Protein 1VJE (pdb70)

Solvent-accessible surface area: 11966 Å² total

Radius of gyration: 17.72 Å; Cα contacts (8 Å, |Δi|>4): 657; chains: 2; bounding box: 42×40×47 Å

Organism: Deinococcus radiodurans (strain ATCC 13939 / DSM 20539 / JCM 16871 / CCUG 27074 / LMG 4051 / NBRC 15346 / NCIMB 9279 / VKM B-1422 / R1) (NCBI:txid243230)

Foldseek 3Di:
DVVFFPLVPWDPQEKEFPDWDADPVGWIKTKIWRFLDRPPPDFQDPQLVVLLQLQCQVQLVVQDPAWDGWAADVTGTIMTIGTHDDDRVSSLVSLLRSLVCLLPDPDDRPQQDVVRDPCNVRHDSVSNNVSSVSRVVVDYYYIYGDTD/DQVVFFPLVPWDDDEKEFSDWDADPVGWIKTKIWRFLARPPPDWQDQQLVVLLQLQCQPQLVVQDPAWDGWAADVTGTIMTIGGHDDDRPSSLVSLLRSLVCLLPDPDDRPQQDVVRDVCNVRHDSVSNSVSSVVRVVVDYDYIDGDTD

InterPro domains:
  IPR003815 S-ribosylhomocysteinase (LuxS) [MF_00091] (4-156)
  IPR003815 S-ribosylhomocysteinase (LuxS) [PF02664] (6-151)
  IPR003815 S-ribosylhomocysteinase (LuxS) [PIRSF006160] (4-153)
  IPR003815 S-ribosylhomocysteinase (LuxS) [PR01487] (8-26)
  IPR003815 S-ribosylhomocysteinase (LuxS) [PR01487] (31-49)
  IPR003815 S-ribosylhomocysteinase (LuxS) [PR01487] (52-70)
  IPR003815 S-ribosylhomocysteinase (LuxS) [PR01487] (76-94)
  IPR003815 S-ribosylhomocysteinase (LuxS) [PR01487] (118-137)
  IPR003815 S-ribosylhomocysteinase (LuxS) [PTHR35799] (4-153)
  IPR011249 Metalloenzyme, LuxS/M16 peptidase-like [SSF63411] (6-153)
  IPR037005 S-ribosylhomocysteinase (LuxS) superfamily [G3DSA:3.30.1360.80] (1-158)

Nearest PDB structures (foldseek):
  1vh2-assembly1_A  TM=1.002E+00  e=4.686E-29  Deinococcus radiodurans
  1j6w-assembly1_B  TM=9.683E-01  e=9.285E-19  Haemophilus influenzae
  5v2w-assembly1_A  TM=9.707E-01  e=2.194E-18  Salmonella enterica subsp. enterica serovar Typhi
  4xch-assembly1_D  TM=9.723E-01  e=2.988E-16  Streptococcus suis
  1j6x-assembly1_A  TM=9.584E-01  e=3.378E-16  Helicobacter pylori

CATH classification: 3.30.1360.80

B-factor: mean 15.86, std 6.91, range [6.85, 51.29]

Secondary structure (DSSP, 8-state):
-GGGB-TTT--SSEEEEEEEEE-TTS-EEEEEEEE-S-TTS----HHHHHHHHHHHHHHHHHH-TTEEEEEE----EEEEEEESS--HHHHHHHHHHHHHHHHT--SPPTT-STTT-TTTT---HHHHHHHHHHHHHH---BPPPPB-/-GGGGB-TTT--SSEEEEEEEEE-TT--EEEEEEEE-S-TTS----HHHHHHHHHHHHHHHHHHSTTEEEEEE----EEEEEEESS--HHHHHHHHHHHHHHHHT--SPPTT-STTT-TTTT---HHHHHHHHHHHHHH---BPPP-B-

Sequence (297 aa):
ESFDLDHTKVKAPYVRLAGVKTTPKGDQISKYDLRFLQPNQGAIDPAAIHTLEHLLAGYMRDHLEGVVDVSPMGRTGMYMAVIGEPDEQGVMKAFEAALKDTAGHDQPIPGVSELECGNYRDHDLAAARQHARDVLDQGLKVQETILLVESFDLDHTKVKAPYVRLAGVKTTPKGDQISKYDLRFLQPNQGAIDPAAIHTLEHLLAGYMRDHLEGVVDVSPMGRTGMYMAVIGEPDEQGVMKAFEAALKDTAGHDQPIPGVSELECGNYRDHDLAAARQHARDVLDQGLKVQETILL

Structure (mmCIF, N/CA/C/O backbone):
data_1VJE
#
_entry.id   1VJE
#
_cell.length_a   43.548
_cell.length_b   81.917
_cell.length_c   49.327
_cell.angle_alpha   90.00
_cell.angle_beta   102.81
_cell.angle_gamma   90.00
#
_symmetry.space_group_name_H-M   'P 1 21 1'
#
loop_
_entity.id
_entity.type
_entity.pdbx_description
1 polymer 'Autoinducer-2 production protein LuxS'
2 non-polymer 'ZINC ION'
3 non-polymer SELENOMETHIONINE
4 water water
#
loop_
_atom_site.group_PDB
_atom_site.id
_atom_site.type_symbol
_atom_site.label_atom_id
_atom_site.label_alt_id
_atom_site.label_comp_id
_atom_site.label_asym_id
_atom_site.label_entity_id
_atom_site.label_seq_id
_atom_site.pdbx_PDB_ins_code
_atom_site.Cartn_x
_atom_site.Cartn_y
_atom_site.Cartn_z
_atom_site.occupancy
_atom_site.B_iso_or_equiv
_atom_site.auth_seq_id
_atom_site.auth_comp_id
_atom_site.auth_asym_id
_atom_site.auth_atom_id
_atom_site.pdbx_PDB_model_num
ATOM 1 N N . GLU A 1 8 ? 40.820 -9.709 37.423 1.00 37.03 8 GLU A N 1
ATOM 2 C CA . GLU A 1 8 ? 39.540 -9.533 38.098 1.00 36.39 8 GLU A CA 1
ATOM 3 C C . GLU A 1 8 ? 38.466 -9.064 37.123 1.00 33.70 8 GLU A C 1
ATOM 4 O O . GLU A 1 8 ? 38.643 -8.435 36.107 1.00 32.04 8 GLU A O 1
ATOM 10 N N . SER A 1 9 ? 37.211 -9.363 37.580 1.00 30.82 9 SER A N 1
ATOM 11 C CA . SER A 1 9 ? 36.015 -9.037 36.856 1.00 28.01 9 SER A CA 1
ATOM 12 C C . SER A 1 9 ? 35.969 -7.608 36.357 1.00 26.60 9 SER A C 1
ATOM 13 O O . SER A 1 9 ? 35.647 -7.373 35.179 1.00 27.11 9 SER A O 1
ATOM 16 N N . PHE A 1 10 ? 36.351 -6.623 37.174 1.00 25.01 10 PHE A N 1
ATOM 17 C CA . PHE A 1 10 ? 36.322 -5.233 36.720 1.00 23.44 10 PHE A CA 1
ATOM 18 C C . PHE A 1 10 ? 37.424 -4.871 35.729 1.00 23.09 10 PHE A C 1
ATOM 19 O O . PHE A 1 10 ? 37.387 -3.726 35.245 1.00 23.44 10 PHE A O 1
ATOM 27 N N . ASP A 1 11 ? 38.374 -5.738 35.438 1.00 22.17 11 ASP A N 1
ATOM 28 C CA . ASP A 1 11 ? 39.430 -5.439 34.482 1.00 21.96 11 ASP A CA 1
ATOM 29 C C . ASP A 1 11 ? 39.076 -5.922 33.076 1.00 21.00 11 ASP A C 1
ATOM 30 O O . ASP A 1 11 ? 39.838 -5.608 32.145 1.00 20.20 11 ASP A O 1
ATOM 35 N N . LEU A 1 12 ? 38.010 -6.704 32.919 1.00 19.11 12 LEU A N 1
ATOM 36 C CA . LEU A 1 12 ? 37.652 -7.135 31.543 1.00 18.76 12 LEU A CA 1
ATOM 37 C C . LEU A 1 12 ? 37.030 -5.944 30.817 1.00 17.52 12 LEU A C 1
ATOM 38 O O . LEU A 1 12 ? 36.155 -5.284 31.391 1.00 18.31 12 LEU A O 1
ATOM 43 N N . ASP A 1 13 ? 37.444 -5.677 29.570 1.00 16.90 13 ASP A N 1
ATOM 44 C CA . ASP A 1 13 ? 36.760 -4.554 28.884 1.00 15.61 13 ASP A CA 1
ATOM 45 C C . ASP A 1 13 ? 35.452 -5.104 28.317 1.00 15.56 13 ASP A C 1
ATOM 46 O O . ASP A 1 13 ? 35.484 -5.814 27.295 1.00 15.72 13 ASP A O 1
ATOM 51 N N . HIS A 1 14 ? 34.332 -4.817 28.979 1.00 14.95 14 HIS A N 1
ATOM 52 C CA . HIS A 1 14 ? 33.035 -5.307 28.578 1.00 15.57 14 HIS A CA 1
ATOM 53 C C . 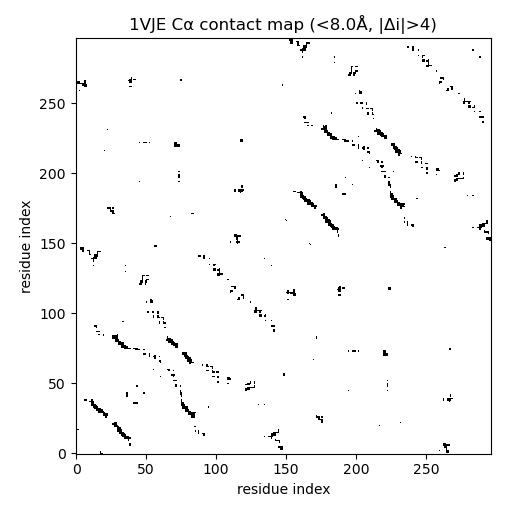HIS A 1 14 ? 32.532 -4.798 27.237 1.00 15.88 14 HIS A C 1
ATOM 54 O O . HIS A 1 14 ? 31.587 -5.382 26.707 1.00 17.68 14 HIS A O 1
ATOM 61 N N . THR A 1 15 ? 33.083 -3.718 26.693 1.00 16.96 15 THR A N 1
ATOM 62 C CA . THR A 1 15 ? 32.619 -3.203 25.412 1.00 15.02 15 THR A CA 1
ATOM 63 C C . THR A 1 15 ? 33.276 -3.924 24.237 1.00 17.47 15 THR A C 1
ATOM 64 O O . THR A 1 15 ? 32.739 -3.731 23.130 1.00 17.61 15 THR A O 1
ATOM 68 N N . LYS A 1 16 ? 34.305 -4.712 24.480 1.00 16.71 16 LYS A N 1
ATOM 69 C CA . LYS A 1 16 ? 35.048 -5.380 23.426 1.00 17.87 16 LYS A CA 1
ATOM 70 C C . LYS A 1 16 ? 34.777 -6.857 23.258 1.00 18.16 16 LYS A C 1
ATOM 71 O O . LYS A 1 16 ? 35.150 -7.436 22.224 1.00 18.94 16 LYS A O 1
ATOM 77 N N . VAL A 1 17 ? 34.161 -7.489 24.253 1.00 14.89 17 VAL A N 1
ATOM 78 C CA . VAL A 1 17 ? 33.881 -8.936 24.060 1.00 12.65 17 VAL A CA 1
ATOM 79 C C . VAL A 1 17 ? 32.718 -9.098 23.105 1.00 13.08 17 VAL A C 1
ATOM 80 O O . VAL A 1 17 ? 32.019 -8.145 22.748 1.00 13.08 17 VAL A O 1
ATOM 84 N N . LYS A 1 18 ? 32.510 -10.329 22.616 1.00 12.77 18 LYS A N 1
ATOM 85 C CA . LYS A 1 18 ? 31.492 -10.670 21.643 1.00 13.20 18 LYS A CA 1
ATOM 86 C C . LYS A 1 18 ? 30.620 -11.838 22.099 1.00 12.19 18 LYS A C 1
ATOM 87 O O . LYS A 1 18 ? 30.992 -12.999 21.924 1.00 12.57 18 LYS A O 1
ATOM 93 N N . ALA A 1 19 ? 29.463 -11.532 22.680 1.00 10.72 19 ALA A N 1
ATOM 94 C CA . ALA A 1 19 ? 28.584 -12.611 23.169 1.00 12.28 19 ALA A CA 1
ATOM 95 C C . ALA A 1 19 ? 27.852 -13.288 22.033 1.00 12.47 19 ALA A C 1
ATOM 96 O O . ALA A 1 19 ? 27.650 -12.657 20.972 1.00 13.34 19 ALA A O 1
ATOM 98 N N . PRO A 1 20 ? 27.459 -14.531 22.178 1.00 13.01 20 PRO A N 1
ATOM 99 C CA . PRO A 1 20 ? 27.721 -15.320 23.368 1.00 10.90 20 PRO A CA 1
ATOM 100 C C . PRO A 1 20 ? 29.094 -15.963 23.291 1.00 12.37 20 PRO A C 1
ATOM 101 O O . PRO A 1 20 ? 29.641 -16.202 22.232 1.00 13.42 20 PRO A O 1
ATOM 105 N N . TYR A 1 21 ? 29.651 -16.344 24.459 1.00 10.52 21 TYR A N 1
ATOM 106 C CA . TYR A 1 21 ? 30.975 -16.974 24.396 1.00 9.09 21 TYR A CA 1
ATOM 107 C C . TYR A 1 21 ? 31.272 -17.686 25.718 1.00 10.93 21 TYR A C 1
ATOM 108 O O . TYR A 1 21 ? 30.527 -17.593 26.684 1.00 10.46 21 TYR A O 1
ATOM 117 N N . VAL A 1 22 ? 32.437 -18.341 25.658 1.00 10.53 22 VAL A N 1
ATOM 118 C CA . VAL A 1 22 ? 33.001 -18.964 26.859 1.00 9.94 22 VAL A CA 1
ATOM 119 C C . VAL A 1 22 ? 34.380 -18.329 27.058 1.00 10.98 22 VAL A C 1
ATOM 120 O O . VAL A 1 22 ? 35.096 -18.171 26.079 1.00 11.01 22 VAL A O 1
ATOM 124 N N . ARG A 1 23 ? 34.712 -17.930 28.277 1.00 9.74 23 ARG A N 1
ATOM 125 C CA . ARG A 1 23 ? 36.013 -17.321 28.532 1.00 9.78 23 ARG A CA 1
ATOM 126 C C . ARG A 1 23 ? 36.594 -17.744 29.881 1.00 11.71 23 ARG A C 1
ATOM 127 O O . ARG A 1 23 ? 35.901 -17.631 30.893 1.00 12.92 23 ARG A O 1
ATOM 135 N N . LEU A 1 24 ? 37.881 -18.084 29.870 1.00 10.51 24 LEU A N 1
ATOM 136 C CA . LEU A 1 24 ? 38.535 -18.352 31.185 1.00 10.03 24 LEU A CA 1
ATOM 137 C C . LEU A 1 24 ? 38.601 -16.984 31.878 1.00 12.60 24 LEU A C 1
ATOM 138 O O . LEU A 1 24 ? 39.245 -16.061 31.371 1.00 12.84 24 LEU A O 1
ATOM 143 N N . ALA A 1 25 ? 37.980 -16.872 33.058 1.00 11.90 25 ALA A N 1
ATOM 144 C CA . ALA A 1 25 ? 37.973 -15.591 33.768 1.00 11.78 25 ALA A CA 1
ATOM 145 C C . ALA A 1 25 ? 39.052 -15.503 34.832 1.00 14.66 25 ALA A C 1
ATOM 146 O O . ALA A 1 25 ? 39.406 -14.372 35.231 1.00 16.60 25 ALA A O 1
ATOM 148 N N . GLY A 1 26 ? 39.597 -16.670 35.139 1.00 13.90 26 GLY A N 1
ATOM 149 C CA . GLY A 1 26 ? 40.725 -16.638 36.117 1.00 16.33 26 GLY A CA 1
ATOM 150 C C . GLY A 1 26 ? 41.064 -18.080 36.451 1.00 15.66 26 GLY A C 1
ATOM 151 O O . GLY A 1 26 ? 40.337 -19.034 36.175 1.00 15.62 26 GLY A O 1
ATOM 152 N N . VAL A 1 27 ? 42.245 -18.231 37.035 1.00 15.69 27 VAL A N 1
ATOM 153 C CA . VAL A 1 27 ? 42.693 -19.590 37.444 1.00 16.03 27 VAL A CA 1
ATOM 154 C C . VAL A 1 27 ? 43.549 -19.394 38.682 1.00 18.23 27 VAL A C 1
ATOM 155 O O . VAL A 1 27 ? 44.334 -18.438 38.724 1.00 17.79 27 VAL A O 1
ATOM 159 N N . LYS A 1 28 ? 43.257 -20.144 39.739 1.00 15.84 28 LYS A N 1
ATOM 160 C CA . LYS A 1 28 ? 43.983 -20.026 41.001 1.00 16.42 28 LYS A CA 1
ATOM 161 C C . LYS A 1 28 ? 44.713 -21.341 41.277 1.00 17.34 28 LYS A C 1
ATOM 162 O O . LYS A 1 28 ? 44.178 -22.423 41.097 1.00 17.01 28 LYS A O 1
ATOM 168 N N . THR A 1 29 ? 45.911 -21.196 41.847 1.00 16.74 29 THR A N 1
ATOM 169 C CA . THR A 1 29 ? 46.702 -22.395 42.170 1.00 15.48 29 THR A CA 1
ATOM 170 C C . THR A 1 29 ? 46.405 -22.745 43.625 1.00 14.66 29 THR A C 1
ATOM 171 O O . THR A 1 29 ? 46.360 -21.840 44.442 1.00 14.25 29 THR A O 1
ATOM 175 N N . THR A 1 30 ? 46.121 -24.043 43.852 1.00 12.84 30 THR A N 1
ATOM 176 C CA . THR A 1 30 ? 45.801 -24.397 45.260 1.00 12.66 30 THR A CA 1
ATOM 177 C C . THR A 1 30 ? 47.093 -24.748 45.971 1.00 13.26 30 THR A C 1
ATOM 178 O O . THR A 1 30 ? 48.092 -25.003 45.292 1.00 11.78 30 THR A O 1
ATOM 182 N N . PRO A 1 31 ? 47.116 -24.831 47.288 1.00 13.20 31 PRO A N 1
ATOM 183 C CA . PRO A 1 31 ? 48.330 -25.114 48.048 1.00 13.25 31 PRO A CA 1
ATOM 184 C C . PRO A 1 31 ? 49.134 -26.304 47.620 1.00 11.80 31 PRO A C 1
ATOM 185 O O . PRO A 1 31 ? 50.380 -26.307 47.733 1.00 13.48 31 PRO A O 1
ATOM 189 N N . LYS A 1 32 ? 48.513 -27.402 47.173 1.00 12.59 32 LYS A N 1
ATOM 190 C CA . LYS A 1 32 ? 49.292 -28.565 46.741 1.00 13.34 32 LYS A CA 1
ATOM 191 C C . LYS A 1 32 ? 49.652 -28.560 45.274 1.00 14.69 32 LYS A C 1
ATOM 192 O O . LYS A 1 32 ? 50.254 -29.532 44.814 1.00 17.54 32 LYS A O 1
ATOM 198 N N . GLY A 1 33 ? 49.332 -27.484 44.555 1.00 14.88 33 GLY A N 1
ATOM 199 C CA . GLY A 1 33 ? 49.693 -27.391 43.147 1.00 14.69 33 GLY A CA 1
ATOM 200 C C . GLY A 1 33 ? 48.568 -27.680 42.175 1.00 15.22 33 GLY A C 1
ATOM 201 O O . GLY A 1 33 ? 48.821 -27.741 40.959 1.00 16.10 33 GLY A O 1
ATOM 202 N N . ASP A 1 34 ? 47.366 -27.896 42.679 1.00 14.31 34 ASP A N 1
ATOM 203 C CA . ASP A 1 34 ? 46.219 -28.112 41.769 1.00 13.74 34 ASP A CA 1
ATOM 204 C C . ASP A 1 34 ? 45.682 -26.760 41.314 1.00 12.93 34 ASP A C 1
ATOM 205 O O . ASP A 1 34 ? 46.198 -25.711 41.695 1.00 13.30 34 ASP A O 1
ATOM 210 N N . GLN A 1 35 ? 44.670 -26.742 40.440 1.00 12.64 35 GLN A N 1
ATOM 211 C CA . GLN A 1 35 ? 44.141 -25.491 39.914 1.00 11.89 35 GLN A CA 1
ATOM 212 C C . GLN A 1 35 ? 42.603 -25.447 39.945 1.00 11.49 35 GLN A C 1
ATOM 213 O O . GLN A 1 35 ? 41.989 -26.514 39.804 1.00 14.80 35 GLN A O 1
ATOM 219 N N . ILE A 1 36 ? 42.083 -24.289 40.232 1.00 12.37 36 ILE A N 1
ATOM 220 C CA . ILE A 1 36 ? 40.649 -24.009 40.195 1.00 13.64 36 ILE A CA 1
ATOM 221 C C . ILE A 1 36 ? 40.460 -23.000 39.051 1.00 12.92 36 ILE A C 1
ATOM 222 O O . ILE A 1 36 ? 41.042 -21.894 39.127 1.00 13.11 36 ILE A O 1
ATOM 227 N N . SER A 1 37 ? 39.697 -23.336 38.029 1.00 13.34 37 SER A N 1
ATOM 228 C CA . SER A 1 37 ? 39.498 -22.438 36.897 1.00 12.05 37 SER A CA 1
ATOM 229 C C . SER A 1 37 ? 38.117 -21.772 36.973 1.00 13.11 37 SER A C 1
ATOM 230 O O . SER A 1 37 ? 37.201 -22.420 37.451 1.00 13.15 37 SER A O 1
ATOM 233 N N . LYS A 1 38 ? 38.056 -20.504 36.593 1.00 9.81 38 LYS A N 1
ATOM 234 C CA . LYS A 1 38 ? 36.748 -19.825 36.627 1.00 10.41 38 LYS A CA 1
ATOM 235 C C . LYS A 1 38 ? 36.354 -19.502 35.193 1.00 10.74 38 LYS A C 1
ATOM 236 O O . LYS A 1 38 ? 37.210 -18.994 34.467 1.00 10.67 38 LYS A O 1
ATOM 242 N N . TYR A 1 39 ? 35.100 -19.722 34.806 1.00 9.84 39 TYR A N 1
ATOM 243 C CA . TYR A 1 39 ? 34.670 -19.427 33.438 1.00 9.96 39 TYR A CA 1
ATOM 244 C C . TYR A 1 39 ? 33.474 -18.490 33.393 1.00 10.84 39 TYR A C 1
ATOM 245 O O . TYR A 1 39 ? 32.565 -18.619 34.180 1.00 12.80 39 TYR A O 1
ATOM 254 N N . ASP A 1 40 ? 33.529 -17.561 32.464 1.00 9.79 40 ASP A N 1
ATOM 255 C CA . ASP A 1 40 ? 32.491 -16.574 32.163 1.00 9.01 40 ASP A CA 1
ATOM 256 C C . ASP A 1 40 ? 31.689 -17.190 31.012 1.00 10.18 40 ASP A C 1
ATOM 257 O O . ASP A 1 40 ? 32.249 -17.372 29.907 1.00 10.64 40 ASP A O 1
ATOM 262 N N . LEU A 1 41 ? 30.486 -17.653 31.332 1.00 8.61 41 LEU A N 1
ATOM 263 C CA . LEU A 1 41 ? 29.590 -18.265 30.323 1.00 10.42 41 LEU A CA 1
ATOM 264 C C . LEU A 1 41 ? 28.618 -17.141 29.978 1.00 10.20 41 LEU A C 1
ATOM 265 O O . LEU A 1 41 ? 27.650 -16.893 30.682 1.00 10.60 41 LEU A O 1
ATOM 270 N N . ARG A 1 42 ? 28.973 -16.434 28.877 1.00 9.43 42 ARG A N 1
ATOM 271 C CA . ARG A 1 42 ? 28.211 -15.228 28.554 1.00 10.93 42 ARG A CA 1
ATOM 272 C C . ARG A 1 42 ? 27.115 -15.480 27.558 1.00 10.08 42 ARG A C 1
ATOM 273 O O . ARG A 1 42 ? 27.380 -15.906 26.438 1.00 11.76 42 ARG A O 1
ATOM 281 N N . PHE A 1 43 ? 25.885 -15.192 27.970 1.00 8.94 43 PHE A N 1
ATOM 282 C CA . PHE A 1 43 ? 24.741 -15.355 27.079 1.00 10.04 43 PHE A CA 1
ATOM 283 C C . PHE A 1 43 ? 24.488 -14.104 26.252 1.00 11.14 43 PHE A C 1
ATOM 284 O O . PHE A 1 43 ? 24.316 -14.187 25.012 1.00 13.12 43 PHE A O 1
ATOM 292 N N . LEU A 1 44 ? 24.427 -12.937 26.899 1.00 10.54 44 LEU A N 1
ATOM 293 C CA . LEU A 1 44 ? 24.103 -11.697 26.248 1.00 11.77 44 LEU A CA 1
ATOM 294 C C . LEU A 1 44 ? 25.239 -10.688 26.253 1.00 11.91 44 LEU A C 1
ATOM 295 O O . LEU A 1 44 ? 26.140 -10.670 27.086 1.00 10.73 44 LEU A O 1
ATOM 300 N N . GLN A 1 45 ? 25.176 -9.818 25.237 1.00 12.62 45 GLN A N 1
ATOM 301 C CA . GLN A 1 45 ? 26.186 -8.781 25.123 1.00 13.24 45 GLN A CA 1
ATOM 302 C C . GLN A 1 45 ? 26.101 -7.788 26.279 1.00 12.99 45 GLN A C 1
ATOM 303 O O . GLN A 1 45 ? 24.999 -7.241 26.508 1.00 13.57 45 GLN A O 1
ATOM 309 N N . PRO A 1 46 ? 27.173 -7.571 26.984 1.00 12.94 46 PRO A N 1
ATOM 310 C CA . PRO A 1 46 ? 27.164 -6.625 28.109 1.00 12.72 46 PRO A CA 1
ATOM 311 C C . PRO A 1 46 ? 26.516 -5.309 27.725 1.00 15.79 46 PRO A C 1
ATOM 312 O O . PRO A 1 46 ? 26.773 -4.704 26.688 1.00 16.28 46 PRO A O 1
ATOM 316 N N . ASN A 1 47 ? 25.615 -4.887 28.601 1.00 15.01 47 ASN A N 1
ATOM 317 C CA . ASN A 1 47 ? 24.884 -3.642 28.516 1.00 14.71 47 ASN A CA 1
ATOM 318 C C . ASN A 1 47 ? 23.911 -3.480 27.398 1.00 16.25 47 ASN A C 1
ATOM 319 O O . ASN A 1 47 ? 23.584 -2.320 27.042 1.00 18.05 47 ASN A O 1
ATOM 324 N N . GLN A 1 48 ? 23.495 -4.539 26.716 1.00 15.44 48 GLN A N 1
ATOM 325 C CA . GLN A 1 48 ? 22.506 -4.421 25.647 1.00 16.73 48 GLN A CA 1
ATOM 326 C C . GLN A 1 48 ? 21.209 -5.109 26.037 1.00 18.15 48 GLN A C 1
ATOM 327 O O . GLN A 1 48 ? 20.354 -5.463 25.225 1.00 18.53 48 GLN A O 1
ATOM 333 N N . GLY A 1 49 ? 21.084 -5.393 27.349 1.00 17.32 49 GLY A N 1
ATOM 334 C CA . GLY A 1 49 ? 19.890 -6.048 27.860 1.00 17.80 49 GLY A CA 1
ATOM 335 C C . GLY A 1 49 ? 20.309 -7.142 28.854 1.00 16.01 49 GLY A C 1
ATOM 336 O O . GLY A 1 49 ? 21.488 -7.474 28.873 1.00 17.18 49 GLY A O 1
ATOM 337 N N . ALA A 1 50 ? 19.357 -7.555 29.676 1.00 16.68 50 ALA A N 1
ATOM 338 C CA . ALA A 1 50 ? 19.670 -8.579 30.675 1.00 14.36 50 ALA A CA 1
ATOM 339 C C . ALA A 1 50 ? 18.603 -9.659 30.681 1.00 13.99 50 ALA A C 1
ATOM 340 O O . ALA A 1 50 ? 17.515 -9.497 30.155 1.00 15.83 50 ALA A O 1
ATOM 342 N N . ILE A 1 51 ? 18.984 -10.803 31.227 1.00 11.20 51 ILE A N 1
ATOM 343 C CA . ILE A 1 51 ? 18.053 -11.926 31.350 1.00 10.73 51 ILE A CA 1
ATOM 344 C C . ILE A 1 51 ? 17.163 -11.591 32.563 1.00 11.40 51 ILE A C 1
ATOM 345 O O . ILE A 1 51 ? 17.674 -11.222 33.623 1.00 12.27 51 ILE A O 1
ATOM 350 N N . ASP A 1 52 ? 15.865 -11.808 32.407 1.00 11.98 52 ASP A N 1
ATOM 351 C CA . ASP A 1 52 ? 14.931 -11.550 33.527 1.00 12.07 52 ASP A CA 1
ATOM 352 C C . ASP A 1 52 ? 15.311 -12.387 34.729 1.00 11.40 52 ASP A C 1
ATOM 353 O O . ASP A 1 52 ? 15.683 -13.546 34.623 1.00 10.83 52 ASP A O 1
ATOM 358 N N . PRO A 1 53 ? 15.128 -11.899 35.967 1.00 12.47 53 PRO A N 1
ATOM 359 C CA . PRO A 1 53 ? 15.492 -12.632 37.145 1.00 12.14 53 PRO A CA 1
ATOM 360 C C . PRO A 1 53 ? 14.888 -14.011 37.223 1.00 11.39 53 PRO A C 1
ATOM 361 O O . PRO A 1 53 ? 15.499 -14.929 37.735 1.00 11.55 53 PRO A O 1
ATOM 365 N N . ALA A 1 54 ? 13.579 -14.167 36.885 1.00 11.83 54 ALA A N 1
ATOM 366 C CA . ALA A 1 54 ? 13.011 -15.516 36.976 1.00 10.96 54 ALA A CA 1
ATOM 367 C C . ALA A 1 54 ? 13.656 -16.490 36.014 1.00 11.42 54 ALA A C 1
ATOM 368 O O . ALA A 1 54 ? 13.969 -17.639 36.312 1.00 11.86 54 ALA A O 1
ATOM 370 N N . ALA A 1 55 ? 13.866 -16.004 34.793 1.00 10.54 55 ALA A N 1
ATOM 371 C CA . ALA A 1 55 ? 14.504 -16.787 33.748 1.00 10.02 55 ALA A CA 1
ATOM 372 C C . ALA A 1 55 ? 15.925 -17.195 34.151 1.00 10.66 55 ALA A C 1
ATOM 373 O O . ALA A 1 55 ? 16.279 -18.347 33.938 1.00 10.98 55 ALA A O 1
ATOM 375 N N . ILE A 1 56 ? 16.687 -16.255 34.759 1.00 10.23 56 ILE A N 1
ATOM 376 C CA . ILE A 1 56 ? 18.059 -16.667 35.115 1.00 11.10 56 ILE A CA 1
ATOM 377 C C . ILE A 1 56 ? 18.081 -17.589 36.307 1.00 10.56 56 ILE A C 1
ATOM 378 O O . ILE A 1 56 ? 18.975 -18.430 36.433 1.00 10.43 56 ILE A O 1
ATOM 383 N N . HIS A 1 57 ? 17.077 -17.524 37.161 1.00 10.67 57 HIS A N 1
ATOM 384 C CA . HIS A 1 57 ? 16.936 -18.438 38.298 1.00 8.54 57 HIS A CA 1
ATOM 385 C C . HIS A 1 57 ? 16.667 -19.831 37.753 1.00 9.37 57 HIS A C 1
ATOM 386 O O . HIS A 1 57 ? 17.288 -20.826 38.145 1.00 9.48 57 HIS A O 1
ATOM 393 N N . THR A 1 58 ? 15.805 -19.952 36.737 1.00 9.36 58 THR A N 1
ATOM 394 C CA . THR A 1 58 ? 15.566 -21.257 36.099 1.00 9.52 58 THR A CA 1
ATOM 395 C C . THR A 1 58 ? 16.807 -21.747 35.369 1.00 9.87 58 THR A C 1
ATOM 396 O O . THR A 1 58 ? 17.180 -22.928 35.491 1.00 9.71 58 THR A O 1
ATOM 400 N N . LEU A 1 59 ? 17.522 -20.878 34.641 1.00 9.86 59 LEU A N 1
ATOM 401 C CA . LEU A 1 59 ? 18.764 -21.284 33.978 1.00 9.48 59 LEU A CA 1
ATOM 402 C C . LEU A 1 59 ? 19.767 -21.802 35.002 1.00 9.78 59 LEU A C 1
ATOM 403 O O . LEU A 1 59 ? 20.474 -22.737 34.734 1.00 10.09 59 LEU A O 1
ATOM 408 N N . GLU A 1 60 ? 19.802 -21.156 36.181 1.00 9.84 60 GLU A N 1
ATOM 409 C CA . GLU A 1 60 ? 20.691 -21.641 37.254 1.00 8.49 60 GLU A CA 1
ATOM 410 C C . GLU A 1 60 ? 20.299 -23.055 37.677 1.00 7.76 60 GLU A C 1
ATOM 411 O O . GLU A 1 60 ? 21.165 -23.916 37.792 1.00 8.47 60 GLU A O 1
ATOM 417 N N . HIS A 1 61 ? 19.017 -23.298 37.919 1.00 8.50 61 HIS A N 1
ATOM 418 C CA . HIS A 1 61 ? 18.639 -24.666 38.329 1.00 8.78 61 HIS A CA 1
ATOM 419 C C . HIS A 1 61 ? 18.959 -25.686 37.255 1.00 11.16 61 HIS A C 1
ATOM 420 O O . HIS A 1 61 ? 19.427 -26.779 37.568 1.00 12.87 61 HIS A O 1
ATOM 427 N N . LEU A 1 62 ? 18.699 -25.329 35.986 1.00 10.72 62 LEU A N 1
ATOM 428 C CA . LEU A 1 62 ? 18.913 -26.287 34.911 1.00 10.09 62 LEU A CA 1
ATOM 429 C C . LEU A 1 62 ? 20.390 -26.521 34.607 1.00 9.64 62 LEU A C 1
ATOM 430 O O . LEU A 1 62 ? 20.802 -27.663 34.470 1.00 10.22 62 LEU A O 1
ATOM 435 N N . LEU A 1 63 ? 21.149 -25.407 34.542 1.00 9.72 63 LEU A N 1
ATOM 436 C CA . LEU A 1 63 ? 22.576 -25.588 34.241 1.00 9.76 63 LEU A CA 1
ATOM 437 C C . LEU A 1 63 ? 23.403 -26.135 35.365 1.00 10.58 63 LEU A C 1
ATOM 438 O O . LEU A 1 63 ? 24.464 -26.756 35.156 1.00 9.86 63 LEU A O 1
ATOM 443 N N . ALA A 1 64 ? 22.894 -25.996 36.607 1.00 11.40 64 ALA A N 1
ATOM 444 C CA . ALA A 1 64 ? 23.634 -26.568 37.743 1.00 11.52 64 ALA A CA 1
ATOM 445 C C . ALA A 1 64 ? 23.744 -28.084 37.512 1.00 12.22 64 ALA A C 1
ATOM 446 O O . ALA A 1 64 ? 24.764 -28.695 37.738 1.00 13.33 64 ALA A O 1
ATOM 448 N N . GLY A 1 65 ? 22.630 -28.701 37.081 1.00 11.42 65 GLY A N 1
ATOM 449 C CA . GLY A 1 65 ? 22.664 -30.124 36.803 1.00 11.59 65 GLY A CA 1
ATOM 450 C C . GLY A 1 65 ? 23.246 -30.454 35.416 1.00 11.95 65 GLY A C 1
ATOM 451 O O . GLY A 1 65 ? 24.112 -31.332 35.332 1.00 11.44 65 GLY A O 1
ATOM 452 N N . TYR A 1 66 ? 22.876 -29.723 34.370 1.00 12.34 66 TYR A N 1
ATOM 453 C CA . TYR A 1 66 ? 23.351 -30.047 33.017 1.00 11.98 66 TYR A CA 1
ATOM 454 C C . TYR A 1 66 ? 24.819 -29.812 32.794 1.00 11.22 66 TYR A C 1
ATOM 455 O O . TYR A 1 66 ? 25.485 -30.545 32.060 1.00 12.42 66 TYR A O 1
ATOM 464 N N . MET A 1 67 ? 25.417 -28.771 33.412 1.00 10.57 67 MET A N 1
ATOM 465 C CA . MET A 1 67 ? 26.863 -28.601 33.276 1.00 10.23 67 MET A CA 1
ATOM 466 C C . MET A 1 67 ? 27.577 -29.779 33.933 1.00 11.16 67 MET A C 1
ATOM 467 O O . MET A 1 67 ? 28.561 -30.280 33.410 1.00 11.82 67 MET A O 1
ATOM 472 N N . ARG A 1 68 ? 27.074 -30.206 35.107 1.00 10.95 68 ARG A N 1
ATOM 473 C CA . ARG A 1 68 ? 27.645 -31.337 35.845 1.00 13.18 68 ARG A CA 1
ATOM 474 C C . ARG A 1 68 ? 27.488 -32.658 35.106 1.00 14.10 68 ARG A C 1
ATOM 475 O O . ARG A 1 68 ? 28.358 -33.542 35.182 1.00 13.84 68 ARG A O 1
ATOM 483 N N . ASP A 1 69 ? 26.505 -32.756 34.200 1.00 14.84 69 ASP A N 1
ATOM 484 C CA . ASP A 1 69 ? 26.363 -33.961 33.398 1.00 14.47 69 ASP A CA 1
ATOM 485 C C . ASP A 1 69 ? 27.408 -34.000 32.285 1.00 16.26 69 ASP A C 1
ATOM 486 O O . ASP A 1 69 ? 27.712 -35.094 31.788 1.00 17.11 69 ASP A O 1
ATOM 491 N N . HIS A 1 70 ? 27.934 -32.856 31.862 1.00 12.76 70 HIS A N 1
ATOM 492 C CA . HIS A 1 70 ? 28.855 -32.807 30.742 1.00 13.79 70 HIS A CA 1
ATOM 493 C C . HIS A 1 70 ? 30.271 -32.415 31.068 1.00 14.82 70 HIS A C 1
ATOM 494 O O . HIS A 1 70 ? 31.111 -32.408 30.165 1.00 16.56 70 HIS A O 1
ATOM 501 N N . LEU A 1 71 ? 30.547 -32.131 32.341 1.00 13.60 71 LEU A N 1
ATOM 502 C CA . LEU A 1 71 ? 31.912 -31.698 32.670 1.00 15.28 71 LEU A CA 1
ATOM 503 C C . LEU A 1 71 ? 32.238 -32.180 34.077 1.00 15.87 71 LEU A C 1
ATOM 504 O O . LEU A 1 71 ? 31.401 -31.958 34.973 1.00 16.46 71 LEU A O 1
ATOM 509 N N . GLU A 1 72 ? 33.405 -32.772 34.241 1.00 17.51 72 GLU A N 1
ATOM 510 C CA . GLU A 1 72 ? 33.815 -33.211 35.579 1.00 20.63 72 GLU A CA 1
ATOM 511 C C . GLU A 1 72 ? 34.434 -32.056 36.357 1.00 19.21 72 GLU A C 1
ATOM 512 O O . GLU A 1 72 ? 34.850 -31.021 35.796 1.00 19.30 72 GLU A O 1
ATOM 518 N N . GLY A 1 73 ? 34.386 -32.123 37.680 1.00 17.82 73 GLY A N 1
ATOM 519 C CA . GLY A 1 73 ? 34.970 -31.149 38.560 1.00 16.27 73 GLY A CA 1
ATOM 520 C C . GLY A 1 73 ? 34.281 -29.842 38.788 1.00 14.91 73 GLY A C 1
ATOM 521 O O . GLY A 1 73 ? 34.836 -28.903 39.368 1.00 14.28 73 GLY A O 1
ATOM 522 N N . VAL A 1 74 ? 33.016 -29.739 38.340 1.00 15.23 74 VAL A N 1
ATOM 523 C CA . VAL A 1 74 ? 32.266 -28.508 38.567 1.00 14.54 74 VAL A CA 1
ATOM 524 C C . VAL A 1 74 ? 32.045 -28.251 40.039 1.00 16.82 74 VAL A C 1
ATOM 525 O O . VAL A 1 74 ? 31.527 -29.135 40.749 1.00 20.85 74 VAL A O 1
ATOM 529 N N . VAL A 1 75 ? 32.421 -27.097 40.527 1.00 14.78 75 VAL A N 1
ATOM 530 C CA . VAL A 1 75 ? 32.263 -26.714 41.928 1.00 16.60 75 VAL A CA 1
ATOM 531 C C . VAL A 1 75 ? 31.002 -25.887 42.139 1.00 16.86 75 VAL A C 1
ATOM 532 O O . VAL A 1 75 ? 30.349 -25.919 43.193 1.00 16.18 75 VAL A O 1
ATOM 536 N N . ASP A 1 76 ? 30.755 -25.013 41.143 1.00 15.13 76 ASP A N 1
ATOM 537 C CA . ASP A 1 76 ? 29.624 -24.115 41.236 1.00 12.20 76 ASP A CA 1
ATOM 538 C C . ASP A 1 76 ? 29.217 -23.552 39.874 1.00 14.00 76 ASP A C 1
ATOM 539 O O . ASP A 1 76 ? 30.082 -23.340 39.038 1.00 15.34 76 ASP A O 1
ATOM 544 N N . VAL A 1 77 ? 27.920 -23.330 39.734 1.00 11.27 77 VAL A N 1
ATOM 545 C CA . VAL A 1 77 ? 27.373 -22.673 38.526 1.00 11.70 77 VAL A CA 1
ATOM 546 C C . VAL A 1 77 ? 26.453 -21.598 39.093 1.00 11.99 77 VAL A C 1
ATOM 547 O O . VAL A 1 77 ? 25.433 -21.950 39.722 1.00 11.30 77 VAL A O 1
ATOM 551 N N . SER A 1 78 ? 26.768 -20.309 38.949 1.00 10.24 78 SER A N 1
ATOM 552 C CA . SER A 1 78 ? 25.917 -19.270 39.522 1.00 9.98 78 SER A CA 1
ATOM 553 C C . SER A 1 78 ? 25.611 -18.177 38.519 1.00 9.36 78 SER A C 1
ATOM 554 O O . SER A 1 78 ? 26.368 -17.936 37.590 1.00 10.26 78 SER A O 1
ATOM 557 N N . PRO A 1 79 ? 24.495 -17.488 38.694 1.00 8.93 79 PRO A N 1
ATOM 558 C CA . PRO A 1 79 ? 24.186 -16.393 37.810 1.00 9.31 79 PRO A CA 1
ATOM 559 C C . PRO A 1 79 ? 25.089 -15.193 38.119 1.00 10.30 79 PRO A C 1
ATOM 560 O O . PRO A 1 79 ? 25.523 -15.037 39.273 1.00 10.16 79 PRO A O 1
ATOM 564 N N . MET A 1 80 ? 25.398 -14.357 37.121 1.00 8.65 80 MET A N 1
ATOM 565 C CA . MET A 1 80 ? 26.138 -13.126 37.416 1.00 9.07 80 MET A CA 1
ATOM 566 C C . MET A 1 80 ? 25.163 -12.041 37.865 1.00 9.29 80 MET A C 1
ATOM 567 O O . MET A 1 80 ? 24.022 -12.004 37.418 1.00 9.69 80 MET A O 1
ATOM 572 N N . GLY A 1 81 ? 25.583 -11.176 38.786 1.00 10.29 81 GLY A N 1
ATOM 573 C CA . GLY A 1 81 ? 24.685 -10.082 39.199 1.00 9.80 81 GLY A CA 1
ATOM 574 C C . GLY A 1 81 ? 24.244 -9.231 38.033 1.00 9.57 81 GLY A C 1
ATOM 575 O O . GLY A 1 81 ? 23.136 -8.655 38.033 1.00 10.04 81 GLY A O 1
ATOM 584 N N . ARG A 1 83 ? 23.363 -10.257 35.182 1.00 9.11 83 ARG A N 1
ATOM 585 C CA . ARG A 1 83 ? 22.343 -11.010 34.506 1.00 9.39 83 ARG A CA 1
ATOM 586 C C . ARG A 1 83 ? 22.543 -11.178 33.017 1.00 9.25 83 ARG A C 1
ATOM 587 O O . ARG A 1 83 ? 21.552 -11.361 32.283 1.00 11.02 83 ARG A O 1
ATOM 595 N N . THR A 1 84 ? 23.792 -11.175 32.561 1.00 8.53 84 THR A N 1
ATOM 596 C CA . THR A 1 84 ? 24.029 -11.421 31.120 1.00 9.21 84 THR A CA 1
ATOM 597 C C . THR A 1 84 ? 24.716 -12.759 30.929 1.00 9.23 84 THR A C 1
ATOM 598 O O . THR A 1 84 ? 25.013 -13.146 29.807 1.00 9.64 84 THR A O 1
ATOM 602 N N . GLY A 1 85 ? 25.053 -13.406 32.039 1.00 10.66 85 GLY A N 1
ATOM 603 C CA . GLY A 1 85 ? 25.741 -14.705 31.889 1.00 11.56 85 GLY A CA 1
ATOM 604 C C . GLY A 1 85 ? 25.836 -15.387 33.254 1.00 10.98 85 GLY A C 1
ATOM 605 O O . GLY A 1 85 ? 25.192 -14.954 34.207 1.00 9.69 85 GLY A O 1
ATOM 606 N N . MET A 1 86 ? 26.582 -16.490 33.244 1.00 10.52 86 MET A N 1
ATOM 607 C CA . MET A 1 86 ? 26.794 -17.274 34.453 1.00 9.61 86 MET A CA 1
ATOM 608 C C . MET A 1 86 ? 28.286 -17.484 34.708 1.00 10.54 86 MET A C 1
ATOM 609 O O . MET A 1 86 ? 29.045 -17.456 33.758 1.00 9.88 86 MET A O 1
ATOM 614 N N . TYR A 1 87 ? 28.652 -17.569 35.978 1.00 10.11 87 TYR A N 1
ATOM 615 C CA . TYR A 1 87 ? 30.036 -17.908 36.309 1.00 12.57 87 TYR A CA 1
ATOM 616 C C . TYR A 1 87 ? 30.080 -19.388 36.704 1.00 11.42 87 TYR A C 1
ATOM 617 O O . TYR A 1 87 ? 29.140 -19.916 37.330 1.00 10.25 87 TYR A O 1
ATOM 626 N N . MET A 1 88 ? 31.149 -20.095 36.308 1.00 11.55 88 MET A N 1
ATOM 627 C CA . MET A 1 88 ? 31.268 -21.499 36.686 1.00 12.55 88 MET A CA 1
ATOM 628 C C . MET A 1 88 ? 32.711 -21.722 37.205 1.00 13.98 88 MET A C 1
ATOM 629 O O . MET A 1 88 ? 33.649 -21.392 36.480 1.00 13.74 88 MET A O 1
ATOM 634 N N . ALA A 1 89 ? 32.810 -22.359 38.359 1.00 10.99 89 ALA A N 1
ATOM 635 C CA . ALA A 1 89 ? 34.149 -22.666 38.917 1.00 12.23 89 ALA A CA 1
ATOM 636 C C . ALA A 1 89 ? 34.357 -24.168 38.769 1.00 13.14 89 ALA A C 1
ATOM 637 O O . ALA A 1 89 ? 33.435 -24.974 39.029 1.00 15.09 89 ALA A O 1
ATOM 639 N N . VAL A 1 90 ? 35.522 -24.582 38.259 1.00 10.99 90 VAL A N 1
ATOM 640 C CA . VAL A 1 90 ? 35.827 -25.975 37.984 1.00 11.61 90 VAL A CA 1
ATOM 641 C C . VAL A 1 90 ? 37.188 -26.366 38.549 1.00 11.97 90 VAL A C 1
ATOM 642 O O . VAL A 1 90 ? 38.132 -25.607 38.357 1.00 13.71 90 VAL A O 1
ATOM 646 N N . ILE A 1 91 ? 37.263 -27.547 39.155 1.00 11.88 91 ILE A N 1
ATOM 647 C CA . ILE A 1 91 ? 38.582 -28.019 39.629 1.00 11.80 91 ILE A CA 1
ATOM 648 C C . ILE A 1 91 ? 39.249 -28.623 38.382 1.00 12.23 91 ILE A C 1
ATOM 649 O O . ILE A 1 91 ? 38.750 -29.570 37.767 1.00 13.22 91 ILE A O 1
ATOM 654 N N . GLY A 1 92 ? 40.412 -28.064 38.027 1.00 12.21 92 GLY A N 1
ATOM 655 C CA . GLY A 1 92 ? 41.153 -28.547 36.880 1.00 14.88 92 GLY A CA 1
ATOM 656 C C . GLY A 1 92 ? 41.832 -27.379 36.139 1.00 13.79 92 GLY A C 1
ATOM 657 O O . GLY A 1 92 ? 41.491 -26.217 36.367 1.00 13.66 92 GLY A O 1
ATOM 658 N N . GLU A 1 93 ? 42.829 -27.779 35.389 1.00 15.50 93 GLU A N 1
ATOM 659 C CA . GLU A 1 93 ? 43.547 -26.838 34.538 1.00 14.19 93 GLU A CA 1
ATOM 660 C C . GLU A 1 93 ? 42.597 -26.139 33.571 1.00 14.69 93 GLU A C 1
ATOM 661 O O . GLU A 1 93 ? 41.589 -26.757 33.178 1.00 15.32 93 GLU A O 1
ATOM 667 N N . PRO A 1 94 ? 42.949 -24.958 33.125 1.00 14.18 94 PRO A N 1
ATOM 668 C CA . PRO A 1 94 ? 42.086 -24.293 32.118 1.00 14.68 94 PRO A CA 1
ATOM 669 C C . PRO A 1 94 ? 41.907 -25.183 30.915 1.00 14.35 94 PRO A C 1
ATOM 670 O O . PRO A 1 94 ? 42.830 -25.833 30.359 1.00 13.61 94 PRO A O 1
ATOM 674 N N . ASP A 1 95 ? 40.663 -25.181 30.418 1.00 13.73 95 ASP A N 1
ATOM 675 C CA . ASP A 1 95 ? 40.255 -25.923 29.250 1.00 13.59 95 ASP A CA 1
ATOM 676 C C . ASP A 1 95 ? 39.040 -25.255 28.615 1.00 13.10 95 ASP A C 1
ATOM 677 O O . ASP A 1 95 ? 37.922 -25.769 28.694 1.00 12.92 95 ASP A O 1
ATOM 682 N N . GLU A 1 96 ? 39.278 -24.089 28.009 1.00 13.41 96 GLU A N 1
ATOM 683 C CA . GLU A 1 96 ? 38.123 -23.392 27.396 1.00 12.45 96 GLU A CA 1
ATOM 684 C C . GLU A 1 96 ? 37.416 -24.172 26.318 1.00 12.62 96 GLU A C 1
ATOM 685 O O . GLU A 1 96 ? 36.174 -24.085 26.223 1.00 11.73 96 GLU A O 1
ATOM 691 N N . GLN A 1 97 ? 38.156 -24.941 25.517 1.00 13.99 97 GLN A N 1
ATOM 692 C CA . GLN A 1 97 ? 37.485 -25.702 24.436 1.00 14.15 97 GLN A CA 1
ATOM 693 C C . GLN A 1 97 ? 36.580 -26.740 25.064 1.00 13.26 97 GLN A C 1
ATOM 694 O O . GLN A 1 97 ? 35.434 -26.906 24.643 1.00 13.55 97 GLN A O 1
ATOM 700 N N . GLY A 1 98 ? 37.061 -27.487 26.052 1.00 14.87 98 GLY A N 1
ATOM 701 C CA . GLY A 1 98 ? 36.243 -28.481 26.743 1.00 14.10 98 GLY A CA 1
ATOM 702 C C . GLY A 1 98 ? 35.025 -27.868 27.414 1.00 14.32 98 GLY A C 1
ATOM 703 O O . GLY A 1 98 ? 33.904 -28.393 27.356 1.00 14.53 98 GLY A O 1
ATOM 704 N N . VAL A 1 99 ? 35.164 -26.707 28.050 1.00 13.56 99 VAL A N 1
ATOM 705 C CA . VAL A 1 99 ? 34.020 -26.057 28.712 1.00 13.49 99 VAL A CA 1
ATOM 706 C C . VAL A 1 99 ? 33.045 -25.555 27.659 1.00 14.65 99 VAL A C 1
ATOM 707 O O . VAL A 1 99 ? 31.845 -25.658 27.839 1.00 12.65 99 VAL A O 1
ATOM 711 N N . MET A 1 100 ? 33.555 -25.036 26.535 1.00 13.60 100 MET A N 1
ATOM 712 C CA . MET A 1 100 ? 32.624 -24.598 25.481 1.00 13.24 100 MET A CA 1
ATOM 713 C C . MET A 1 100 ? 31.790 -25.789 24.985 1.00 12.98 100 MET A C 1
ATOM 714 O O . MET A 1 100 ? 30.571 -25.696 24.788 1.00 13.65 100 MET A O 1
ATOM 719 N N . LYS A 1 101 ? 32.428 -26.935 24.765 1.00 12.65 101 LYS A N 1
ATOM 720 C CA . LYS A 1 101 ? 31.692 -28.102 24.274 1.00 13.29 101 LYS A CA 1
ATOM 721 C C . LYS A 1 101 ? 30.707 -28.562 25.330 1.00 12.06 101 LYS A C 1
ATOM 722 O O . LYS A 1 101 ? 29.571 -28.936 24.964 1.00 13.85 101 LYS A O 1
ATOM 728 N N . ALA A 1 102 ? 31.090 -28.517 26.594 1.00 11.26 102 ALA A N 1
ATOM 729 C CA . ALA A 1 102 ? 30.178 -28.910 27.678 1.00 11.04 102 ALA A CA 1
ATOM 730 C C . ALA A 1 102 ? 29.003 -27.940 27.757 1.00 10.70 102 ALA A C 1
ATOM 731 O O . ALA A 1 102 ? 27.847 -28.339 27.956 1.00 12.02 102 ALA A O 1
ATOM 733 N N . PHE A 1 103 ? 29.283 -26.636 27.685 1.00 10.87 103 PHE A N 1
ATOM 734 C CA . PHE A 1 103 ? 28.212 -25.631 27.719 1.00 11.36 103 PHE A CA 1
ATOM 735 C C . PHE A 1 103 ? 27.253 -25.825 26.562 1.00 11.27 103 PHE A C 1
ATOM 736 O O . PHE A 1 103 ? 26.024 -25.716 26.754 1.00 12.74 103 PHE A O 1
ATOM 744 N N . GLU A 1 104 ? 27.759 -26.086 25.360 1.00 10.93 104 GLU A N 1
ATOM 745 C CA . GLU A 1 104 ? 26.856 -26.290 24.218 1.00 11.93 104 GLU A CA 1
ATOM 746 C C . GLU A 1 104 ? 25.923 -27.475 24.455 1.00 13.43 104 GLU A C 1
ATOM 747 O O . GLU A 1 104 ? 24.712 -27.360 24.279 1.00 13.59 104 GLU A O 1
ATOM 753 N N . ALA A 1 105 ? 26.451 -28.568 25.002 1.00 13.54 105 ALA A N 1
ATOM 754 C CA . ALA A 1 105 ? 25.651 -29.751 25.295 1.00 13.90 105 ALA A CA 1
ATOM 755 C C . ALA A 1 105 ? 24.602 -29.412 26.355 1.00 14.89 105 ALA A C 1
ATOM 756 O O . ALA A 1 105 ? 23.452 -29.800 26.243 1.00 14.74 105 ALA A O 1
ATOM 758 N N . ALA A 1 106 ? 25.070 -28.711 27.396 1.00 14.92 106 ALA A N 1
ATOM 759 C CA . ALA A 1 106 ? 24.143 -28.325 28.463 1.00 12.76 106 ALA A CA 1
ATOM 760 C C . ALA A 1 106 ? 23.050 -27.404 27.968 1.00 11.41 106 ALA A C 1
ATOM 761 O O . ALA A 1 106 ? 21.917 -27.429 28.472 1.00 12.67 106 ALA A O 1
ATOM 763 N N . LEU A 1 107 ? 23.381 -26.512 27.015 1.00 10.07 107 LEU A N 1
ATOM 764 C CA . LEU A 1 107 ? 22.343 -25.625 26.456 1.00 11.20 107 LEU A CA 1
ATOM 765 C C . LEU A 1 107 ? 21.355 -26.415 25.620 1.00 12.35 107 LEU A C 1
ATOM 766 O O . LEU A 1 107 ? 20.158 -26.071 25.595 1.00 13.32 107 LEU A O 1
ATOM 771 N N . LYS A 1 108 ? 21.820 -27.454 24.919 1.00 12.99 108 LYS A N 1
ATOM 772 C CA . LYS A 1 108 ? 20.885 -28.285 24.132 1.00 12.05 108 LYS A CA 1
ATOM 773 C C . LYS A 1 108 ? 19.931 -28.963 25.116 1.00 13.39 108 LYS A C 1
ATOM 774 O O . LYS A 1 108 ? 18.721 -29.016 24.885 1.00 14.01 108 LYS A O 1
ATOM 780 N N . ASP A 1 109 ? 20.471 -29.443 26.236 1.00 13.97 109 ASP A N 1
ATOM 781 C CA . ASP A 1 109 ? 19.627 -30.074 27.252 1.00 13.32 109 ASP A CA 1
ATOM 782 C C . ASP A 1 109 ? 18.613 -29.080 27.796 1.00 13.52 109 ASP A C 1
ATOM 783 O O . ASP A 1 109 ? 17.440 -29.396 28.042 1.00 11.92 109 ASP A O 1
ATOM 788 N N . THR A 1 110 ? 19.084 -27.861 28.061 1.00 12.71 110 THR A N 1
ATOM 789 C CA . THR A 1 110 ? 18.213 -26.804 28.585 1.00 12.97 110 THR A CA 1
ATOM 790 C C . THR A 1 110 ? 17.125 -26.446 27.582 1.00 14.07 110 THR A C 1
ATOM 791 O O . THR A 1 110 ? 15.944 -26.398 27.940 1.00 14.43 110 THR A O 1
ATOM 795 N N . ALA A 1 111 ? 17.504 -26.263 26.309 1.00 13.64 111 ALA A N 1
ATOM 796 C CA . ALA A 1 111 ? 16.509 -25.894 25.301 1.00 14.42 111 ALA A CA 1
ATOM 797 C C . ALA A 1 111 ? 15.432 -26.957 25.134 1.00 15.20 111 ALA A C 1
ATOM 798 O O . ALA A 1 111 ? 14.280 -26.599 24.891 1.00 14.81 111 ALA A O 1
ATOM 800 N N . GLY A 1 112 ? 15.817 -28.211 25.331 1.00 15.00 112 GLY A N 1
ATOM 801 C CA . GLY A 1 112 ? 14.908 -29.315 25.191 1.00 14.93 112 GLY A CA 1
ATOM 802 C C . GLY A 1 112 ? 14.243 -29.725 26.486 1.00 16.42 112 GLY A C 1
ATOM 803 O O . GLY A 1 112 ? 13.477 -30.690 26.446 1.00 18.33 112 GLY A O 1
ATOM 804 N N . HIS A 1 113 ? 14.406 -28.990 27.587 1.00 15.02 113 HIS A N 1
ATOM 805 C CA . HIS A 1 113 ? 13.816 -29.354 28.859 1.00 15.02 113 HIS A CA 1
ATOM 806 C C . HIS A 1 113 ? 12.329 -29.062 28.971 1.00 15.22 113 HIS A C 1
ATOM 807 O O . HIS A 1 113 ? 11.917 -27.975 29.297 1.00 15.53 113 HIS A O 1
ATOM 814 N N . ASP A 1 114 ? 11.543 -30.143 28.725 1.00 18.71 114 ASP A N 1
ATOM 815 C CA . ASP A 1 114 ? 10.104 -30.033 28.778 1.00 19.36 114 ASP A CA 1
ATOM 816 C C . ASP A 1 114 ? 9.516 -30.728 29.996 1.00 22.42 114 ASP A C 1
ATOM 817 O O . ASP A 1 114 ? 8.304 -31.017 30.007 1.00 23.16 114 ASP A O 1
ATOM 822 N N . GLN A 1 115 ? 10.345 -31.017 30.971 1.00 20.20 115 GLN A N 1
ATOM 823 C CA . GLN A 1 115 ? 9.912 -31.672 32.208 1.00 20.22 115 GLN A CA 1
ATOM 824 C C . GLN A 1 115 ? 9.864 -30.570 33.264 1.00 18.91 115 GLN A C 1
ATOM 825 O O . GLN A 1 115 ? 10.214 -29.409 32.960 1.00 18.86 115 GLN A O 1
ATOM 831 N N . PRO A 1 116 ? 9.390 -30.877 34.439 1.00 19.35 116 PRO A N 1
ATOM 832 C CA . PRO A 1 116 ? 9.337 -29.885 35.503 1.00 17.63 116 PRO A CA 1
ATOM 833 C C . PRO A 1 116 ? 10.747 -29.367 35.823 1.00 14.84 116 PRO A C 1
ATOM 834 O O . PRO A 1 116 ? 11.739 -30.086 35.658 1.00 16.92 116 PRO A O 1
ATOM 838 N N . ILE A 1 117 ? 10.800 -28.111 36.252 1.00 16.11 117 ILE A N 1
ATOM 839 C CA . ILE A 1 117 ? 12.156 -27.573 36.620 1.00 14.04 117 ILE A CA 1
ATOM 840 C C . ILE A 1 117 ? 12.587 -28.299 37.869 1.00 14.24 117 ILE A C 1
ATOM 841 O O . ILE A 1 117 ? 11.821 -28.315 38.860 1.00 15.18 117 ILE A O 1
ATOM 846 N N . PRO A 1 118 ? 13.799 -28.816 37.949 1.00 13.59 118 PRO A N 1
ATOM 847 C CA . PRO A 1 118 ? 14.288 -29.508 39.115 1.00 15.12 118 PRO A CA 1
ATOM 848 C C . PRO A 1 118 ? 14.469 -28.531 40.277 1.00 14.98 118 PRO A C 1
ATOM 849 O O . PRO A 1 118 ? 14.754 -27.353 40.034 1.00 14.07 118 PRO A O 1
ATOM 853 N N . GLY A 1 119 ? 14.219 -29.025 41.478 1.00 15.30 119 GLY A N 1
ATOM 854 C CA . GLY A 1 119 ? 14.404 -28.248 42.685 1.00 12.97 119 GLY A CA 1
ATOM 855 C C . GLY A 1 119 ? 13.476 -27.097 42.944 1.00 13.85 119 GLY A C 1
ATOM 856 O O . GLY A 1 119 ? 13.805 -26.225 43.767 1.00 14.07 119 GLY A O 1
ATOM 857 N N . VAL A 1 120 ? 12.285 -27.061 42.353 1.00 12.34 120 VAL A N 1
ATOM 858 C CA . VAL A 1 120 ? 11.385 -25.927 42.582 1.00 11.00 120 VAL A CA 1
ATOM 859 C C . VAL A 1 120 ? 10.322 -26.303 43.622 1.00 12.98 120 VAL A C 1
ATOM 860 O O . VAL A 1 120 ? 9.306 -26.945 43.298 1.00 13.99 120 VAL A O 1
ATOM 864 N N . SER A 1 121 ? 10.563 -25.887 44.847 1.00 12.05 121 SER A N 1
ATOM 865 C CA . SER A 1 121 ? 9.642 -26.136 45.949 1.00 12.53 121 SER A CA 1
ATOM 866 C C . SER A 1 121 ? 10.124 -25.293 47.147 1.00 14.18 121 SER A C 1
ATOM 867 O O . SER A 1 121 ? 11.272 -24.892 47.155 1.00 12.77 121 SER A O 1
ATOM 870 N N . GLU A 1 122 ? 9.246 -25.111 48.128 1.00 12.26 122 GLU A N 1
ATOM 871 C CA . GLU A 1 122 ? 9.669 -24.370 49.335 1.00 13.36 122 GLU A CA 1
ATOM 872 C C . GLU A 1 122 ? 10.751 -25.125 50.059 1.00 12.96 122 GLU A C 1
ATOM 873 O O . GLU A 1 122 ? 11.567 -24.559 50.823 1.00 13.13 122 GLU A O 1
ATOM 879 N N . LEU A 1 123 ? 10.822 -26.454 49.953 1.00 12.24 123 LEU A N 1
ATOM 880 C CA . LEU A 1 123 ? 11.832 -27.226 50.605 1.00 12.99 123 LEU A CA 1
ATOM 881 C C . LEU A 1 123 ? 13.208 -27.074 49.964 1.00 12.64 123 LEU A C 1
ATOM 882 O O . LEU A 1 123 ? 14.188 -27.109 50.690 1.00 12.48 123 LEU A O 1
ATOM 887 N N . GLU A 1 124 ? 13.220 -27.035 48.622 1.00 12.82 124 GLU A N 1
ATOM 888 C CA . GLU A 1 124 ? 14.513 -27.049 47.941 1.00 13.16 124 GLU A CA 1
ATOM 889 C C . GLU A 1 124 ? 15.029 -25.785 47.312 1.00 12.74 124 GLU A C 1
ATOM 890 O O . GLU A 1 124 ? 16.198 -25.805 46.839 1.00 11.42 124 GLU A O 1
ATOM 896 N N . CYS A 1 125 ? 14.244 -24.732 47.291 1.00 11.15 125 CYS A N 1
ATOM 897 C CA . CYS A 1 125 ? 14.592 -23.483 46.622 1.00 13.16 125 CYS A CA 1
ATOM 898 C C . CYS A 1 125 ? 14.269 -22.290 47.497 1.00 12.90 125 CYS A C 1
ATOM 899 O O . CYS A 1 125 ? 13.242 -22.317 48.215 1.00 12.94 125 CYS A O 1
ATOM 902 N N . GLY A 1 126 ? 15.109 -21.258 47.501 1.00 11.49 126 GLY A N 1
ATOM 903 C CA . GLY A 1 126 ? 14.880 -20.076 48.319 1.00 9.77 126 GLY A CA 1
ATOM 904 C C . GLY A 1 126 ? 13.886 -19.061 47.769 1.00 9.67 126 GLY A C 1
ATOM 905 O O . GLY A 1 126 ? 13.586 -18.070 48.428 1.00 12.87 126 GLY A O 1
ATOM 906 N N . ASN A 1 127 ? 13.416 -19.258 46.538 1.00 12.13 127 ASN A N 1
ATOM 907 C CA . ASN A 1 127 ? 12.401 -18.359 45.928 1.00 10.18 127 ASN A CA 1
ATOM 908 C C . ASN A 1 127 ? 11.699 -19.208 44.850 1.00 12.67 127 ASN A C 1
ATOM 909 O O . ASN A 1 127 ? 11.776 -18.965 43.652 1.00 11.42 127 ASN A O 1
ATOM 914 N N . TYR A 1 128 ? 10.925 -20.202 45.308 1.00 12.44 128 TYR A N 1
ATOM 915 C CA . TYR A 1 128 ? 10.312 -21.141 44.357 1.00 11.75 128 TYR A CA 1
ATOM 916 C C . TYR A 1 128 ? 9.252 -20.544 43.454 1.00 12.46 128 TYR A C 1
ATOM 917 O O . TYR A 1 128 ? 8.964 -21.144 42.392 1.00 12.61 128 TYR A O 1
ATOM 926 N N . ARG A 1 129 ? 8.773 -19.353 43.745 1.00 13.16 129 ARG A N 1
ATOM 927 C CA . ARG A 1 129 ? 7.756 -18.762 42.867 1.00 13.95 129 ARG A CA 1
ATOM 928 C C . ARG A 1 129 ? 8.382 -17.951 41.738 1.00 15.70 129 ARG A C 1
ATOM 929 O O . ARG A 1 129 ? 7.617 -17.469 40.895 1.00 18.74 129 ARG A O 1
ATOM 937 N N . ASP A 1 130 ? 9.681 -17.757 41.730 1.00 13.34 130 ASP A N 1
ATOM 938 C CA . ASP A 1 130 ? 10.309 -16.917 40.719 1.00 13.91 130 ASP A CA 1
ATOM 939 C C . ASP A 1 130 ? 11.058 -17.700 39.665 1.00 13.46 130 ASP A C 1
ATOM 940 O O . ASP A 1 130 ? 12.298 -17.776 39.682 1.00 12.24 130 ASP A O 1
ATOM 945 N N . HIS A 1 131 ? 10.350 -18.388 38.786 1.00 13.02 131 HIS A N 1
ATOM 946 C CA . HIS A 1 131 ? 10.901 -19.178 37.714 1.00 11.55 131 HIS A CA 1
ATOM 947 C C . HIS A 1 131 ? 10.217 -18.896 36.384 1.00 13.03 131 HIS A C 1
ATOM 948 O O . HIS A 1 131 ? 9.122 -18.327 36.385 1.00 14.98 131 HIS A O 1
ATOM 955 N N . ASP A 1 132 ? 10.899 -19.232 35.292 1.00 12.93 132 ASP A N 1
ATOM 956 C CA . ASP A 1 132 ? 10.296 -19.052 33.957 1.00 13.00 132 ASP A CA 1
ATOM 957 C C . ASP A 1 132 ? 11.029 -20.034 33.027 1.00 13.14 132 ASP A C 1
ATOM 958 O O . ASP A 1 132 ? 12.062 -19.690 32.467 1.00 13.22 132 ASP A O 1
ATOM 963 N N . LEU A 1 133 ? 10.484 -21.243 32.939 1.00 13.68 133 LEU A N 1
ATOM 964 C CA . LEU A 1 133 ? 11.083 -22.257 32.096 1.00 11.89 133 LEU A CA 1
ATOM 965 C C . LEU A 1 133 ? 11.051 -21.836 30.640 1.00 13.43 133 LEU A C 1
ATOM 966 O O . LEU A 1 133 ? 12.028 -22.001 29.906 1.00 12.79 133 LEU A O 1
ATOM 971 N N . ALA A 1 134 ? 9.878 -21.340 30.192 1.00 11.51 134 ALA A N 1
ATOM 972 C CA . ALA A 1 134 ? 9.816 -20.945 28.781 1.00 13.45 134 ALA A CA 1
ATOM 973 C C . ALA A 1 134 ? 10.898 -19.936 28.412 1.00 13.53 134 ALA A C 1
ATOM 974 O O . ALA A 1 134 ? 11.562 -20.132 27.378 1.00 14.94 134 ALA A O 1
ATOM 976 N N . ALA A 1 135 ? 11.145 -18.937 29.257 1.00 13.31 135 ALA A N 1
ATOM 977 C CA . ALA A 1 135 ? 12.164 -17.929 28.948 1.00 12.86 135 ALA A CA 1
ATOM 978 C C . ALA A 1 135 ? 13.554 -18.542 29.000 1.00 14.95 135 ALA A C 1
ATOM 979 O O . ALA A 1 135 ? 14.411 -18.248 28.174 1.00 12.92 135 ALA A O 1
ATOM 981 N N . ALA A 1 136 ? 13.769 -19.430 29.994 1.00 12.79 136 ALA A N 1
ATOM 982 C CA . ALA A 1 136 ? 15.098 -20.064 30.095 1.00 13.24 136 ALA A CA 1
ATOM 983 C C . ALA A 1 136 ? 15.391 -20.903 28.853 1.00 13.85 136 ALA A C 1
ATOM 984 O O . ALA A 1 136 ? 16.486 -20.841 28.301 1.00 13.27 136 ALA A O 1
ATOM 986 N N . ARG A 1 137 ? 14.399 -21.674 28.366 1.00 13.42 137 ARG A N 1
ATOM 987 C CA . ARG A 1 137 ? 14.617 -22.519 27.194 1.00 13.24 137 ARG A CA 1
ATOM 988 C C . ARG A 1 137 ? 14.882 -21.657 25.964 1.00 12.03 137 ARG A C 1
ATOM 989 O O . ARG A 1 137 ? 15.763 -22.012 25.156 1.00 13.38 137 ARG A O 1
ATOM 997 N N . GLN A 1 138 ? 14.203 -20.525 25.863 1.00 13.73 138 GLN A N 1
ATOM 998 C CA . GLN A 1 138 ? 14.444 -19.674 24.676 1.00 13.54 138 GLN A CA 1
ATOM 999 C C . GLN A 1 138 ? 15.807 -19.028 24.717 1.00 13.90 138 GLN A C 1
ATOM 1000 O O . GLN A 1 138 ? 16.491 -18.855 23.713 1.00 12.85 138 GLN A O 1
ATOM 1006 N N . HIS A 1 139 ? 16.282 -18.669 25.921 1.00 14.26 139 HIS A N 1
ATOM 1007 C CA . HIS A 1 139 ? 17.627 -18.089 26.014 1.00 12.90 139 HIS A CA 1
ATOM 1008 C C . HIS A 1 139 ? 18.650 -19.102 25.557 1.00 12.53 139 HIS A C 1
ATOM 1009 O O . HIS A 1 139 ? 19.655 -18.717 24.938 1.00 11.44 139 HIS A O 1
ATOM 1016 N N . ALA A 1 140 ? 18.479 -20.375 25.907 1.00 11.48 140 ALA A N 1
ATOM 1017 C CA . ALA A 1 140 ? 19.388 -21.436 25.529 1.00 10.62 140 ALA A CA 1
ATOM 1018 C C . ALA A 1 140 ? 19.350 -21.552 23.991 1.00 12.35 140 ALA A C 1
ATOM 1019 O O . ALA A 1 140 ? 20.386 -21.557 23.379 1.00 12.36 140 ALA A O 1
ATOM 1021 N N . ARG A 1 141 ? 18.147 -21.577 23.431 1.00 11.65 141 ARG A N 1
ATOM 1022 C CA . ARG A 1 141 ? 18.040 -21.633 21.956 1.00 13.52 141 ARG A CA 1
ATOM 1023 C C . ARG A 1 141 ? 18.732 -20.475 21.279 1.00 14.17 141 ARG A C 1
ATOM 1024 O O . ARG A 1 141 ? 19.386 -20.676 20.231 1.00 13.84 141 ARG A O 1
ATOM 1032 N N . ASP A 1 142 ? 18.562 -19.249 21.748 1.00 13.87 142 ASP A N 1
ATOM 1033 C CA . ASP A 1 142 ? 19.194 -18.080 21.168 1.00 13.28 142 ASP A CA 1
ATOM 1034 C C . ASP A 1 142 ? 20.723 -18.203 21.209 1.00 13.99 142 ASP A C 1
ATOM 1035 O O . ASP A 1 142 ? 21.374 -17.791 20.241 1.00 13.37 142 ASP A O 1
ATOM 1040 N N . VAL A 1 143 ? 21.294 -18.714 22.297 1.00 12.03 143 VAL A N 1
ATOM 1041 C CA . VAL A 1 143 ? 22.754 -18.854 22.338 1.00 12.69 143 VAL A CA 1
ATOM 1042 C C . VAL A 1 143 ? 23.176 -19.872 21.266 1.00 11.86 143 VAL A C 1
ATOM 1043 O O . VAL A 1 143 ? 24.102 -19.590 20.514 1.00 13.81 143 VAL A O 1
ATOM 1047 N N . LEU A 1 144 ? 22.486 -21.002 21.174 1.00 12.53 144 LEU A N 1
ATOM 1048 C CA . LEU A 1 144 ? 22.869 -21.997 20.171 1.00 13.08 144 LEU A CA 1
ATOM 1049 C C . LEU A 1 144 ? 22.679 -21.433 18.758 1.00 13.31 144 LEU A C 1
ATOM 1050 O O . LEU A 1 144 ? 23.469 -21.829 17.885 1.00 14.57 144 LEU A O 1
ATOM 1055 N N . ASP A 1 145 ? 21.612 -20.670 18.535 1.00 13.52 145 ASP A N 1
ATOM 1056 C CA . ASP A 1 145 ? 21.406 -20.097 17.198 1.00 13.45 145 ASP A CA 1
ATOM 1057 C C . ASP A 1 145 ? 22.530 -19.153 16.816 1.00 14.64 145 ASP A C 1
ATOM 1058 O O . ASP A 1 145 ? 22.964 -19.183 15.661 1.00 15.19 145 ASP A O 1
ATOM 1063 N N . GLN A 1 146 ? 22.959 -18.290 17.745 1.00 14.52 146 GLN A N 1
ATOM 1064 C CA . GLN A 1 146 ? 24.045 -17.351 17.421 1.00 14.61 146 GLN A CA 1
ATOM 1065 C C . GLN A 1 146 ? 25.381 -18.042 17.273 1.00 15.62 146 GLN A C 1
ATOM 1066 O O . GLN A 1 146 ? 26.209 -17.700 16.418 1.00 15.08 146 GLN A O 1
ATOM 1072 N N . GLY A 1 147 ? 25.601 -19.082 18.100 1.00 13.94 147 GLY A N 1
ATOM 1073 C CA . GLY A 1 147 ? 26.822 -19.837 18.093 1.00 13.60 147 GLY A CA 1
ATOM 1074 C C . GLY A 1 147 ? 27.831 -19.367 19.142 1.00 13.27 147 GLY A C 1
ATOM 1075 O O . GLY A 1 147 ? 28.165 -18.205 19.307 1.00 14.31 147 GLY A O 1
ATOM 1076 N N . LEU A 1 148 ? 28.407 -20.348 19.825 1.00 13.55 148 LEU A N 1
ATOM 1077 C CA . LEU A 1 148 ? 29.400 -20.054 20.844 1.00 12.00 148 LEU A CA 1
ATOM 1078 C C . LEU A 1 148 ? 30.805 -20.019 20.267 1.00 13.77 148 LEU A C 1
ATOM 1079 O O . LEU A 1 148 ? 31.077 -20.584 19.194 1.00 15.23 148 LEU A O 1
ATOM 1084 N N . LYS A 1 149 ? 31.687 -19.337 20.984 1.00 11.74 149 LYS A N 1
ATOM 1085 C CA . LYS A 1 149 ? 33.103 -19.287 20.574 1.00 11.10 149 LYS A CA 1
ATOM 1086 C C . LYS A 1 149 ? 33.935 -18.978 21.833 1.00 11.98 149 LYS A C 1
ATOM 1087 O O . LYS A 1 149 ? 33.308 -18.580 22.843 1.00 13.37 149 LYS A O 1
ATOM 1093 N N . VAL A 1 150 ? 35.207 -19.249 21.813 1.00 11.52 150 VAL A N 1
ATOM 1094 C CA . VAL A 1 150 ? 36.122 -18.937 22.921 1.00 12.02 150 VAL A CA 1
ATOM 1095 C C . VAL A 1 150 ? 36.575 -17.492 22.762 1.00 13.52 150 VAL A C 1
ATOM 1096 O O . VAL A 1 150 ? 37.270 -17.126 21.812 1.00 15.09 150 VAL A O 1
ATOM 1100 N N . GLN A 1 151 ? 36.227 -16.667 23.737 1.00 11.86 151 GLN A N 1
ATOM 1101 C CA . GLN A 1 151 ? 36.526 -15.251 23.775 1.00 11.04 151 GLN A CA 1
ATOM 1102 C C . GLN A 1 151 ? 37.796 -14.935 24.536 1.00 13.30 151 GLN A C 1
ATOM 1103 O O . GLN A 1 151 ? 37.985 -15.369 25.684 1.00 12.12 151 GLN A O 1
ATOM 1109 N N . GLU A 1 152 ? 38.683 -14.175 23.882 1.00 14.07 152 GLU A N 1
ATOM 1110 C CA . GLU A 1 152 ? 39.903 -13.769 24.564 1.00 14.96 152 GLU A CA 1
ATOM 1111 C C . GLU A 1 152 ? 39.577 -12.709 25.625 1.00 15.09 152 GLU A C 1
ATOM 1112 O O . GLU A 1 152 ? 38.610 -11.943 25.501 1.00 15.86 152 GLU A O 1
ATOM 1118 N N . THR A 1 153 ? 40.395 -12.682 26.682 1.00 16.46 153 THR A N 1
ATOM 1119 C CA . THR A 1 153 ? 40.232 -11.653 27.694 1.00 17.09 153 THR A CA 1
ATOM 1120 C C . THR A 1 153 ? 40.914 -10.380 27.196 1.00 19.04 153 THR A 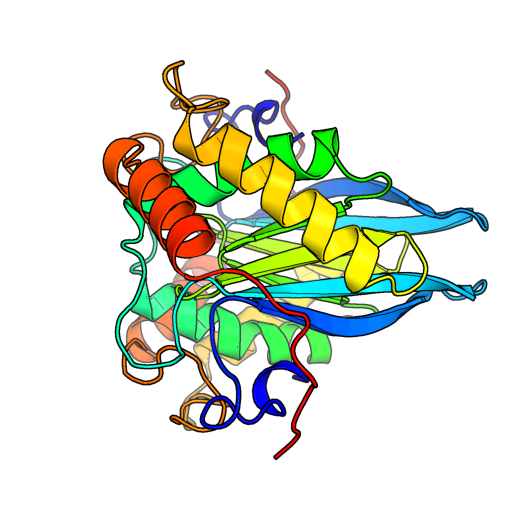C 1
ATOM 1121 O O . THR A 1 153 ? 42.094 -10.419 26.851 1.00 21.26 153 THR A O 1
ATOM 1125 N N . ILE A 1 154 ? 40.104 -9.362 27.005 1.00 18.31 154 ILE A N 1
ATOM 1126 C CA . ILE A 1 154 ? 40.606 -8.062 26.532 1.00 19.66 154 ILE A CA 1
ATOM 1127 C C . ILE A 1 154 ? 40.622 -7.210 27.814 1.00 19.75 154 ILE A C 1
ATOM 1128 O O . ILE A 1 154 ? 39.563 -7.037 28.398 1.00 19.93 154 ILE A O 1
ATOM 1133 N N . LEU A 1 155 ? 41.806 -6.779 28.209 1.00 19.90 155 LEU A N 1
ATOM 1134 C CA . LEU A 1 155 ? 41.908 -6.042 29.470 1.00 21.55 155 LEU A CA 1
ATOM 1135 C C . LEU A 1 155 ? 41.747 -4.539 29.305 1.00 22.37 155 LEU A C 1
ATOM 1136 O O . LEU A 1 155 ? 42.052 -3.984 28.250 1.00 22.85 155 LEU A O 1
ATOM 1141 N N . LEU A 1 156 ? 41.254 -3.894 30.365 1.00 23.29 156 LEU A N 1
ATOM 1142 C CA . LEU A 1 156 ? 41.152 -2.418 30.296 1.00 25.06 156 LEU A CA 1
ATOM 1143 C C . LEU A 1 156 ? 42.550 -1.844 30.607 1.00 27.33 156 LEU A C 1
ATOM 1144 O O . LEU A 1 156 ? 43.200 -2.438 31.501 1.00 29.05 156 LEU A O 1
ATOM 1149 N N . VAL B 1 7 ? 22.604 -32.144 42.204 1.00 20.91 7 VAL B N 1
ATOM 1150 C CA . VAL B 1 7 ? 22.683 -30.741 42.654 1.00 19.30 7 VAL B CA 1
ATOM 1151 C C . VAL B 1 7 ? 22.424 -30.725 44.152 1.00 18.96 7 VAL B C 1
ATOM 1152 O O . VAL B 1 7 ? 21.267 -30.734 44.587 1.00 18.82 7 VAL B O 1
ATOM 1156 N N . GLU B 1 8 ? 23.484 -30.682 44.945 1.00 19.65 8 GLU B N 1
ATOM 1157 C CA . GLU B 1 8 ? 23.508 -30.537 46.362 1.00 20.56 8 GLU B CA 1
ATOM 1158 C C . GLU B 1 8 ? 22.783 -29.382 46.971 1.00 19.19 8 GLU B C 1
ATOM 1159 O O . GLU B 1 8 ? 22.154 -29.568 48.035 1.00 17.51 8 GLU B O 1
ATOM 1165 N N . SER B 1 9 ? 22.607 -28.286 46.271 1.00 17.53 9 SER B N 1
ATOM 1166 C CA . SER B 1 9 ? 21.772 -27.195 46.712 1.00 16.19 9 SER B CA 1
ATOM 1167 C C . SER B 1 9 ? 20.335 -27.636 47.071 1.00 15.49 9 SER B C 1
ATOM 1168 O O . SER B 1 9 ? 19.753 -27.073 47.965 1.00 15.84 9 SER B O 1
ATOM 1171 N N . PHE B 1 10 ? 19.777 -28.520 46.328 1.00 14.63 10 PHE B N 1
ATOM 1172 C CA . PHE B 1 10 ? 18.377 -28.894 46.462 1.00 16.23 10 PHE B CA 1
ATOM 1173 C C . PHE B 1 10 ? 18.151 -29.816 47.657 1.00 15.89 10 PHE B C 1
ATOM 1174 O O . PHE B 1 10 ? 16.993 -30.134 47.960 1.00 19.09 10 PHE B O 1
ATOM 1182 N N . ASP B 1 11 ? 19.236 -30.221 48.294 1.00 14.63 11 ASP B N 1
ATOM 1183 C CA . ASP B 1 11 ? 19.117 -31.123 49.445 1.00 15.13 11 ASP B CA 1
ATOM 1184 C C . ASP B 1 11 ? 18.992 -30.392 50.760 1.00 12.70 11 ASP B C 1
ATOM 1185 O O . ASP B 1 11 ? 18.705 -31.061 51.771 1.00 15.95 11 ASP B O 1
ATOM 1190 N N . LEU B 1 12 ? 19.272 -29.083 50.803 1.00 12.90 12 LEU B N 1
ATOM 1191 C CA . LEU B 1 12 ? 19.101 -28.375 52.086 1.00 11.98 12 LEU B CA 1
ATOM 1192 C C . LEU B 1 12 ? 17.599 -28.142 52.330 1.00 11.92 12 LEU B C 1
ATOM 1193 O O . LEU B 1 12 ? 16.904 -27.787 51.405 1.00 12.18 12 LEU B O 1
ATOM 1198 N N . ASP B 1 13 ? 17.112 -28.384 53.554 1.00 12.12 13 ASP B N 1
ATOM 1199 C CA . ASP B 1 13 ? 15.709 -28.101 53.844 1.00 11.94 13 ASP B CA 1
ATOM 1200 C C . ASP B 1 13 ? 15.548 -26.614 54.140 1.00 13.35 13 ASP B C 1
ATOM 1201 O O . ASP B 1 13 ? 15.871 -26.081 55.214 1.00 12.81 13 ASP B O 1
ATOM 1206 N N . HIS B 1 14 ? 15.116 -25.888 53.108 1.00 12.03 14 HIS B N 1
ATOM 1207 C CA . HIS B 1 14 ? 14.987 -24.439 53.175 1.00 12.51 14 HIS B CA 1
ATOM 1208 C C . HIS B 1 14 ? 13.953 -23.957 54.178 1.00 13.08 14 HIS B C 1
ATOM 1209 O O . HIS B 1 14 ? 13.961 -22.770 54.533 1.00 14.28 14 HIS B O 1
ATOM 1216 N N . THR B 1 15 ? 13.051 -24.829 54.642 1.00 14.14 15 THR B N 1
ATOM 1217 C CA . THR B 1 15 ? 12.033 -24.420 55.589 1.00 14.61 15 THR B CA 1
ATOM 1218 C C . THR B 1 15 ? 12.589 -24.475 57.010 1.00 14.20 15 THR B C 1
ATOM 1219 O O . THR B 1 15 ? 11.982 -23.835 57.878 1.00 16.65 15 THR B O 1
ATOM 1223 N N . LYS B 1 16 ? 13.698 -25.168 57.233 1.00 15.13 16 LYS B N 1
ATOM 1224 C CA . LYS B 1 16 ? 14.241 -25.291 58.574 1.00 13.32 16 LYS B CA 1
ATOM 1225 C C . LYS B 1 16 ? 15.393 -24.414 58.960 1.00 15.23 16 LYS B C 1
ATOM 1226 O O . LYS B 1 16 ? 15.695 -24.351 60.173 1.00 15.51 16 LYS B O 1
ATOM 1232 N N . VAL B 1 17 ? 16.025 -23.693 58.055 1.00 12.34 17 VAL B N 1
ATOM 1233 C CA . VAL B 1 17 ? 17.123 -22.783 58.377 1.00 9.75 17 VAL B CA 1
ATOM 1234 C C . VAL B 1 17 ? 16.544 -21.479 58.925 1.00 10.94 17 VAL B C 1
ATOM 1235 O O . VAL B 1 17 ? 15.337 -21.207 58.823 1.00 12.15 17 VAL B O 1
ATOM 1239 N N . LYS B 1 18 ? 17.388 -20.725 59.620 1.00 9.90 18 LYS B N 1
ATOM 1240 C CA . LYS B 1 18 ? 16.979 -19.474 60.244 1.00 9.59 18 LYS B CA 1
ATOM 1241 C C . LYS B 1 18 ? 17.892 -18.336 59.840 1.00 9.88 18 LYS B C 1
ATOM 1242 O O . LYS B 1 18 ? 19.012 -18.187 60.345 1.00 11.78 18 LYS B O 1
ATOM 1248 N N . ALA B 1 19 ? 17.488 -17.570 58.823 1.00 10.29 19 ALA B N 1
ATOM 1249 C CA . ALA B 1 19 ? 18.336 -16.472 58.361 1.00 10.11 19 ALA B CA 1
ATOM 1250 C C . ALA B 1 19 ? 18.300 -15.281 59.295 1.00 11.22 19 ALA B C 1
ATOM 1251 O O . ALA B 1 19 ? 17.344 -15.135 60.087 1.00 11.80 19 ALA B O 1
ATOM 1253 N N . PRO B 1 20 ? 19.311 -14.421 59.274 1.00 9.96 20 PRO B N 1
ATOM 1254 C CA . PRO B 1 20 ? 20.483 -14.578 58.436 1.00 8.28 20 PRO B CA 1
ATOM 1255 C C . PRO B 1 20 ? 21.514 -15.499 59.045 1.00 8.87 20 PRO B C 1
ATOM 1256 O O . PRO B 1 20 ? 21.651 -15.641 60.261 1.00 10.37 20 PRO B O 1
ATOM 1260 N N . TYR B 1 21 ? 22.369 -16.080 58.179 1.00 8.99 21 TYR B N 1
ATOM 1261 C CA . TYR B 1 21 ? 23.382 -17.002 58.717 1.00 7.64 21 TYR B CA 1
ATOM 1262 C C . TYR B 1 21 ? 24.506 -17.191 57.715 1.00 8.71 21 TYR B C 1
ATOM 1263 O O . TYR B 1 21 ? 24.482 -16.749 56.557 1.00 10.02 21 TYR B O 1
ATOM 1272 N N . VAL B 1 22 ? 25.495 -17.944 58.226 1.00 9.35 22 VAL B N 1
ATOM 1273 C CA . VAL B 1 22 ? 26.590 -18.449 57.390 1.00 9.32 22 VAL B CA 1
ATOM 1274 C C . VAL B 1 22 ? 26.516 -19.981 57.537 1.00 10.98 22 VAL B C 1
ATOM 1275 O O . VAL B 1 22 ? 26.279 -20.499 58.622 1.00 12.07 22 VAL B O 1
ATOM 1279 N N . ARG B 1 23 ? 26.653 -20.675 56.405 1.00 11.07 23 ARG B N 1
ATOM 1280 C CA . ARG B 1 23 ? 26.619 -22.156 56.471 1.00 10.21 23 ARG B CA 1
ATOM 1281 C C . ARG B 1 23 ? 27.582 -22.774 55.472 1.00 12.09 23 ARG B C 1
ATOM 1282 O O . ARG B 1 23 ? 27.621 -22.338 54.323 1.00 12.60 23 ARG B O 1
ATOM 1290 N N . LEU B 1 24 ? 28.292 -23.807 55.910 1.00 12.09 24 LEU B N 1
ATOM 1291 C CA . LEU B 1 24 ? 29.157 -24.502 54.916 1.00 11.71 24 LEU B CA 1
ATOM 1292 C C . LEU B 1 24 ? 28.170 -25.264 54.028 1.00 11.14 24 LEU B C 1
ATOM 1293 O O . LEU B 1 24 ? 27.470 -26.154 54.504 1.00 13.26 24 LEU B O 1
ATOM 1298 N N . ALA B 1 25 ? 28.165 -24.924 52.735 1.00 10.82 25 ALA B N 1
ATOM 1299 C CA . ALA B 1 25 ? 27.262 -25.562 51.773 1.00 11.72 25 ALA B CA 1
ATOM 1300 C C . ALA B 1 25 ? 27.859 -26.834 51.187 1.00 13.66 25 ALA B C 1
ATOM 1301 O O . ALA B 1 25 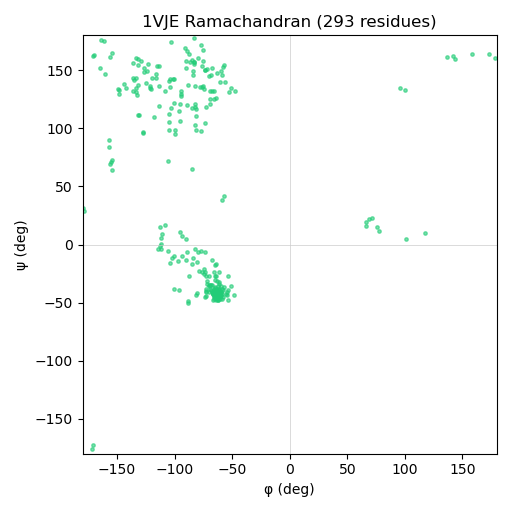? 27.116 -27.742 50.775 1.00 16.83 25 ALA B O 1
ATOM 1303 N N . GLY B 1 26 ? 29.177 -26.903 51.152 1.00 13.03 26 GLY B N 1
ATOM 1304 C CA . GLY B 1 26 ? 29.808 -28.121 50.626 1.00 14.53 26 GLY B CA 1
ATOM 1305 C C . GLY B 1 26 ? 31.318 -27.931 50.665 1.00 15.01 26 GLY B C 1
ATOM 1306 O O . GLY B 1 26 ? 31.806 -26.825 50.783 1.00 13.08 26 GLY B O 1
ATOM 1307 N N . VAL B 1 27 ? 32.020 -29.064 50.609 1.00 14.48 27 VAL B N 1
ATOM 1308 C CA . VAL B 1 27 ? 33.475 -28.988 50.566 1.00 14.76 27 VAL B CA 1
ATOM 1309 C C . VAL B 1 27 ? 33.916 -30.006 49.486 1.00 13.62 27 VAL B C 1
ATOM 1310 O O . VAL B 1 27 ? 33.434 -31.147 49.531 1.00 15.64 27 VAL B O 1
ATOM 1314 N N . LYS B 1 28 ? 34.783 -29.584 48.605 1.00 11.64 28 LYS B N 1
ATOM 1315 C CA . LYS B 1 28 ? 35.257 -30.552 47.586 1.00 13.63 28 LYS B CA 1
ATOM 1316 C C . LYS B 1 28 ? 36.765 -30.613 47.711 1.00 13.85 28 LYS B C 1
ATOM 1317 O O . LYS B 1 28 ? 37.388 -29.615 48.080 1.00 15.21 28 LYS B O 1
ATOM 1323 N N . THR B 1 29 ? 37.364 -31.736 47.281 1.00 11.37 29 THR B N 1
ATOM 1324 C CA . THR B 1 29 ? 38.822 -31.744 47.303 1.00 11.17 29 THR B CA 1
ATOM 1325 C C . THR B 1 29 ? 39.353 -31.865 45.877 1.00 11.41 29 THR B C 1
ATOM 1326 O O . THR B 1 29 ? 38.767 -32.514 45.011 1.00 11.87 29 THR B O 1
ATOM 1330 N N . THR B 1 30 ? 40.506 -31.218 45.671 1.00 9.85 30 THR B N 1
ATOM 1331 C CA . THR B 1 30 ? 41.189 -31.345 44.362 1.00 10.08 30 THR B CA 1
ATOM 1332 C C . THR B 1 30 ? 41.868 -32.718 44.396 1.00 9.86 30 THR B C 1
ATOM 1333 O O . THR B 1 30 ? 42.043 -33.315 45.473 1.00 11.30 30 THR B O 1
ATOM 1337 N N . PRO B 1 31 ? 42.421 -33.161 43.271 1.00 10.66 31 PRO B N 1
ATOM 1338 C CA . PRO B 1 31 ? 43.072 -34.472 43.234 1.00 10.15 31 PRO B CA 1
ATOM 1339 C C . PRO B 1 31 ? 44.182 -34.661 44.228 1.00 11.82 31 PRO B C 1
ATOM 1340 O O . PRO B 1 31 ? 44.300 -35.748 44.831 1.00 12.40 31 PRO B O 1
ATOM 1344 N N . LYS B 1 32 ? 44.991 -33.635 44.519 1.00 11.71 32 LYS B N 1
ATOM 1345 C CA . LYS B 1 32 ? 46.075 -33.773 45.481 1.00 12.34 32 LYS B CA 1
ATOM 1346 C C . LYS B 1 32 ? 45.597 -33.666 46.919 1.00 12.76 32 LYS B C 1
ATOM 1347 O O . LYS B 1 32 ? 46.390 -33.861 47.845 1.00 12.82 32 LYS B O 1
ATOM 1353 N N . GLY B 1 33 ? 44.377 -33.158 47.117 1.00 11.55 33 GLY B N 1
ATOM 1354 C CA . GLY B 1 33 ? 43.840 -33.072 48.446 1.00 12.45 33 GLY B CA 1
ATOM 1355 C C . GLY B 1 33 ? 43.521 -31.712 49.001 1.00 11.47 33 GLY B C 1
ATOM 1356 O O . GLY B 1 33 ? 43.107 -31.626 50.175 1.00 13.29 33 GLY B O 1
ATOM 1357 N N . ASP B 1 34 ? 43.544 -30.670 48.202 1.00 11.15 34 ASP B N 1
ATOM 1358 C CA . ASP B 1 34 ? 43.234 -29.343 48.753 1.00 10.72 34 ASP B CA 1
ATOM 1359 C C . ASP B 1 34 ? 41.705 -29.171 48.817 1.00 11.13 34 ASP B C 1
ATOM 1360 O O . ASP B 1 34 ? 40.991 -29.534 47.890 1.00 13.96 34 ASP B O 1
ATOM 1365 N N . GLN B 1 35 ? 41.267 -28.624 49.951 1.00 11.36 35 GLN B N 1
ATOM 1366 C CA . GLN B 1 35 ? 39.829 -28.411 50.115 1.00 11.51 35 GLN B CA 1
ATOM 1367 C C . GLN B 1 35 ? 39.389 -27.049 49.576 1.00 11.34 35 GLN B C 1
ATOM 1368 O O . GLN B 1 35 ? 40.070 -26.053 49.747 1.00 13.04 35 GLN B O 1
ATOM 1374 N N . ILE B 1 36 ? 38.262 -27.089 48.890 1.00 11.80 36 ILE B N 1
ATOM 1375 C CA . ILE B 1 36 ? 37.581 -25.932 48.330 1.00 12.17 36 ILE B CA 1
ATOM 1376 C C . ILE B 1 36 ? 36.217 -25.919 49.051 1.00 11.62 36 ILE B C 1
ATOM 1377 O O . ILE B 1 36 ? 35.344 -26.755 48.825 1.00 11.98 36 ILE B O 1
ATOM 1382 N N . SER B 1 37 ? 36.061 -24.913 49.928 1.00 12.52 37 SER B N 1
ATOM 1383 C CA . SER B 1 37 ? 34.845 -24.833 50.707 1.00 11.20 37 SER B CA 1
ATOM 1384 C C . SER B 1 37 ? 33.877 -23.800 50.101 1.00 11.23 37 SER B C 1
ATOM 1385 O O . SER B 1 37 ? 34.316 -22.811 49.522 1.00 14.40 37 SER B O 1
ATOM 1388 N N . LYS B 1 38 ? 32.598 -24.145 50.163 1.00 9.74 38 LYS B N 1
ATOM 1389 C CA . LYS B 1 38 ? 31.595 -23.218 49.591 1.00 9.27 38 LYS B CA 1
ATOM 1390 C C . LYS B 1 38 ? 30.664 -22.838 50.741 1.00 9.79 38 LYS B C 1
ATOM 1391 O O . LYS B 1 38 ? 30.285 -23.715 51.520 1.00 11.28 38 LYS B O 1
ATOM 1397 N N . TYR B 1 39 ? 30.394 -21.531 50.847 1.00 8.46 39 TYR B N 1
ATOM 1398 C CA . TYR B 1 39 ? 29.550 -21.086 51.948 1.00 10.86 39 TYR B CA 1
ATOM 1399 C C . TYR B 1 39 ? 28.284 -20.409 51.439 1.00 9.58 39 TYR B C 1
ATOM 1400 O O . TYR B 1 39 ? 28.315 -19.660 50.454 1.00 10.63 39 TYR B O 1
ATOM 1409 N N . ASP B 1 40 ? 27.230 -20.693 52.197 1.00 8.84 40 ASP B N 1
ATOM 1410 C CA . ASP B 1 40 ? 25.928 -20.059 51.928 1.00 8.95 40 ASP B CA 1
ATOM 1411 C C . ASP B 1 40 ? 25.898 -18.864 52.901 1.00 8.35 40 ASP B C 1
ATOM 1412 O O . ASP B 1 40 ? 25.876 -19.054 54.109 1.00 8.49 40 ASP B O 1
ATOM 1417 N N . LEU B 1 41 ? 25.891 -17.669 52.324 1.00 8.30 41 LEU B N 1
ATOM 1418 C CA . LEU B 1 41 ? 25.848 -16.412 53.105 1.00 8.32 41 LEU B CA 1
ATOM 1419 C C . LEU B 1 41 ? 24.394 -15.979 52.898 1.00 7.96 41 LEU B C 1
ATOM 1420 O O . LEU B 1 41 ? 24.029 -15.328 51.903 1.00 9.63 41 LEU B O 1
ATOM 1425 N N . ARG B 1 42 ? 23.583 -16.303 53.935 1.00 7.13 42 ARG B N 1
ATOM 1426 C CA . ARG B 1 42 ? 22.143 -16.058 53.719 1.00 9.14 42 ARG B CA 1
ATOM 1427 C C . ARG B 1 42 ? 21.651 -14.772 54.373 1.00 8.91 42 ARG B C 1
ATOM 1428 O O . ARG B 1 42 ? 21.844 -14.613 55.568 1.00 8.57 42 ARG B O 1
ATOM 1436 N N . PHE B 1 43 ? 21.103 -13.897 53.528 1.00 7.97 43 PHE B N 1
ATOM 1437 C CA . PHE B 1 43 ? 20.586 -12.625 54.070 1.00 7.84 43 PHE B CA 1
ATOM 1438 C C . PHE B 1 43 ? 19.131 -12.755 54.512 1.00 9.08 43 PHE B C 1
ATOM 1439 O O . PHE B 1 43 ? 18.758 -12.275 55.616 1.00 10.53 43 PHE B O 1
ATOM 1447 N N . LEU B 1 44 ? 18.291 -13.320 53.646 1.00 9.22 44 LEU B N 1
ATOM 1448 C CA . LEU B 1 44 ? 16.863 -13.383 53.896 1.00 9.96 44 LEU B CA 1
ATOM 1449 C C . LEU B 1 44 ? 16.369 -14.796 54.097 1.00 9.88 44 LEU B C 1
ATOM 1450 O O . LEU B 1 44 ? 16.912 -15.750 53.601 1.00 10.19 44 LEU B O 1
ATOM 1455 N N . GLN B 1 45 ? 15.265 -14.919 54.850 1.00 7.56 45 GLN B N 1
ATOM 1456 C CA . GLN B 1 45 ? 14.691 -16.262 55.049 1.00 9.46 45 GLN B CA 1
ATOM 1457 C C . GLN B 1 45 ? 14.136 -16.762 53.717 1.00 8.81 45 GLN B C 1
ATOM 1458 O O . GLN B 1 45 ? 13.324 -16.106 53.033 1.00 10.44 45 GLN B O 1
ATOM 1464 N N . PRO B 1 46 ? 14.451 -17.981 53.338 1.00 10.37 46 PRO B N 1
ATOM 1465 C CA . PRO B 1 46 ? 13.949 -18.543 52.076 1.00 9.67 46 PRO B CA 1
ATOM 1466 C C . PRO B 1 46 ? 12.434 -18.436 51.976 1.00 11.32 46 PRO B C 1
ATOM 1467 O O . PRO B 1 46 ? 11.682 -18.705 52.925 1.00 12.35 46 PRO B O 1
ATOM 1471 N N . ASN B 1 47 ? 11.966 -17.945 50.854 1.00 9.87 47 ASN B N 1
ATOM 1472 C CA . ASN B 1 47 ? 10.575 -17.754 50.473 1.00 10.37 47 ASN B CA 1
ATOM 1473 C C . ASN B 1 47 ? 9.773 -16.750 51.231 1.00 13.85 47 ASN B C 1
ATOM 1474 O O . ASN B 1 47 ? 8.526 -16.760 51.152 1.00 15.33 47 ASN B O 1
ATOM 1479 N N . GLN B 1 48 ? 10.396 -15.817 51.931 1.00 13.50 48 GLN B N 1
ATOM 1480 C CA . GLN B 1 48 ? 9.681 -14.758 52.642 1.00 15.97 48 GLN B CA 1
ATOM 1481 C C . GLN B 1 48 ? 9.916 -13.400 52.002 1.00 17.28 48 GLN B C 1
ATOM 1482 O O . GLN B 1 48 ? 9.577 -12.338 52.546 1.00 18.57 48 GLN B O 1
ATOM 1488 N N . GLY B 1 49 ? 10.550 -13.385 50.837 1.00 17.33 49 GLY B N 1
ATOM 1489 C CA . GLY B 1 49 ? 10.846 -12.111 50.149 1.00 16.51 49 GLY B CA 1
ATOM 1490 C C . GLY B 1 49 ? 12.255 -12.305 49.527 1.00 15.98 49 GLY B C 1
ATOM 1491 O O . GLY B 1 49 ? 12.930 -13.269 49.866 1.00 15.40 49 GLY B O 1
ATOM 1492 N N . ALA B 1 50 ? 12.557 -11.443 48.576 1.00 14.67 50 ALA B N 1
ATOM 1493 C CA . ALA B 1 50 ? 13.858 -11.555 47.891 1.00 10.80 50 ALA B CA 1
ATOM 1494 C C . ALA B 1 50 ? 14.504 -10.205 47.719 1.00 10.33 50 ALA B C 1
ATOM 1495 O O . ALA B 1 50 ? 13.878 -9.122 47.796 1.00 12.58 50 ALA B O 1
ATOM 1497 N N . ILE B 1 51 ? 15.818 -10.192 47.574 1.00 8.67 51 ILE B N 1
ATOM 1498 C CA . ILE B 1 51 ? 16.554 -8.952 47.340 1.00 8.68 51 ILE B CA 1
ATOM 1499 C C . ILE B 1 51 ? 16.318 -8.524 45.886 1.00 10.66 51 ILE B C 1
ATOM 1500 O O . ILE B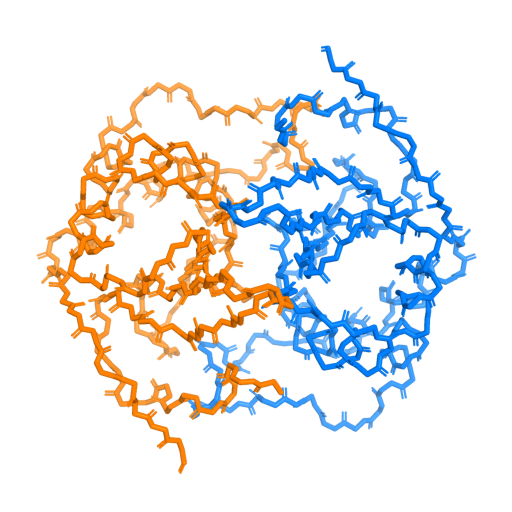 1 51 ? 16.459 -9.318 44.965 1.00 11.02 51 ILE B O 1
ATOM 1505 N N . ASP B 1 52 ? 16.079 -7.216 45.717 1.00 10.35 52 ASP B N 1
ATOM 1506 C CA . ASP B 1 52 ? 15.834 -6.742 44.318 1.00 10.45 52 ASP B CA 1
ATOM 1507 C C . ASP B 1 52 ? 17.085 -6.998 43.514 1.00 11.19 52 ASP B C 1
ATOM 1508 O O . ASP B 1 52 ? 18.208 -6.840 43.970 1.00 10.80 52 ASP B O 1
ATOM 1513 N N . PRO B 1 53 ? 16.951 -7.296 42.213 1.00 9.49 53 PRO B N 1
ATOM 1514 C CA . PRO B 1 53 ? 18.078 -7.577 41.345 1.00 9.99 53 PRO B CA 1
ATOM 1515 C C . PRO B 1 53 ? 19.113 -6.469 41.359 1.00 10.10 53 PRO B C 1
ATOM 1516 O O . PRO B 1 53 ? 20.308 -6.796 41.323 1.00 9.96 53 PRO B O 1
ATOM 1520 N N . ALA B 1 54 ? 18.694 -5.185 41.357 1.00 9.91 54 ALA B N 1
ATOM 1521 C CA . ALA B 1 54 ? 19.705 -4.123 41.378 1.00 9.80 54 ALA B CA 1
ATOM 1522 C C . ALA B 1 54 ? 20.537 -4.137 42.654 1.00 9.43 54 ALA B C 1
ATOM 1523 O O . ALA B 1 54 ? 21.760 -3.985 42.698 1.00 10.03 54 ALA B O 1
ATOM 1525 N N . ALA B 1 55 ? 19.845 -4.318 43.766 1.00 9.60 55 ALA B N 1
ATOM 1526 C CA . ALA B 1 55 ? 20.501 -4.364 45.057 1.00 8.58 55 ALA B CA 1
ATOM 1527 C C . ALA B 1 55 ? 21.425 -5.574 45.193 1.00 8.87 55 ALA B C 1
ATOM 1528 O O . ALA B 1 55 ? 22.519 -5.394 45.750 1.00 11.00 55 ALA B O 1
ATOM 1530 N N . ILE B 1 56 ? 20.987 -6.724 44.655 1.00 6.85 56 ILE B N 1
ATOM 1531 C CA . ILE B 1 56 ? 21.917 -7.881 44.815 1.00 8.30 56 ILE B CA 1
ATOM 1532 C C . ILE B 1 56 ? 23.130 -7.733 43.917 1.00 8.89 56 ILE B C 1
ATOM 1533 O O . ILE B 1 56 ? 24.223 -8.217 44.222 1.00 9.14 56 ILE B O 1
ATOM 1538 N N . HIS B 1 57 ? 22.967 -7.018 42.817 1.00 8.34 57 HIS B N 1
ATOM 1539 C CA . HIS B 1 57 ? 24.093 -6.756 41.890 1.00 8.63 57 HIS B CA 1
ATOM 1540 C C . HIS B 1 57 ? 25.094 -5.861 42.617 1.00 8.81 57 HIS B C 1
ATOM 1541 O O . HIS B 1 57 ? 26.286 -6.092 42.608 1.00 8.65 57 HIS B O 1
ATOM 1548 N N . THR B 1 58 ? 24.586 -4.843 43.333 1.00 9.65 58 THR B N 1
ATOM 1549 C CA . THR B 1 58 ? 25.508 -3.986 44.102 1.00 9.72 58 THR B CA 1
ATOM 1550 C C . THR B 1 58 ? 26.129 -4.794 45.238 1.00 10.01 58 THR B C 1
ATOM 1551 O O . THR B 1 58 ? 27.340 -4.676 45.500 1.00 10.43 58 THR B O 1
ATOM 1555 N N . LEU B 1 59 ? 25.369 -5.637 45.932 1.00 9.82 59 LEU B N 1
ATOM 1556 C CA . LEU B 1 59 ? 25.953 -6.458 46.985 1.00 9.01 59 LEU B CA 1
ATOM 1557 C C . LEU B 1 59 ? 27.084 -7.327 46.436 1.00 9.51 59 LEU B C 1
ATOM 1558 O O . LEU B 1 59 ? 28.077 -7.570 47.116 1.00 9.17 59 LEU B O 1
ATOM 1563 N N . GLU B 1 60 ? 26.884 -7.866 45.217 1.00 9.47 60 GLU B N 1
ATOM 1564 C CA . GLU B 1 60 ? 27.926 -8.695 44.608 1.00 9.42 60 GLU B CA 1
ATOM 1565 C C . GLU B 1 60 ? 29.191 -7.881 44.383 1.00 8.06 60 GLU B C 1
ATOM 1566 O O . GLU B 1 60 ? 30.287 -8.282 44.748 1.00 9.92 60 GLU B O 1
ATOM 1572 N N . HIS B 1 61 ? 29.077 -6.674 43.806 1.00 9.26 61 HIS B N 1
ATOM 1573 C CA . HIS B 1 61 ? 30.293 -5.865 43.605 1.00 10.00 61 HIS B CA 1
ATOM 1574 C C . HIS B 1 61 ? 30.937 -5.490 44.937 1.00 11.37 61 HIS B C 1
ATOM 1575 O O . HIS B 1 61 ? 32.169 -5.526 45.039 1.00 11.43 61 HIS B O 1
ATOM 1582 N N . LEU B 1 62 ? 30.135 -5.155 45.954 1.00 9.08 62 LEU B N 1
ATOM 1583 C CA . LEU B 1 62 ? 30.762 -4.769 47.217 1.00 8.52 62 LEU B CA 1
ATOM 1584 C C . LEU B 1 62 ? 31.351 -5.933 47.966 1.00 9.54 62 LEU B C 1
ATOM 1585 O O . LEU B 1 62 ? 32.455 -5.834 48.492 1.00 10.20 62 LEU B O 1
ATOM 1590 N N . LEU B 1 63 ? 30.630 -7.065 48.082 1.00 9.10 63 LEU B N 1
ATOM 1591 C CA . LEU B 1 63 ? 31.153 -8.179 48.856 1.00 10.05 63 LEU B CA 1
ATOM 1592 C C . LEU B 1 63 ? 32.288 -8.916 48.167 1.00 9.30 63 LEU B C 1
ATOM 1593 O O . LEU B 1 63 ? 33.137 -9.551 48.800 1.00 9.45 63 LEU B O 1
ATOM 1598 N N . ALA B 1 64 ? 32.321 -8.792 46.818 1.00 10.05 64 ALA B N 1
ATOM 1599 C CA .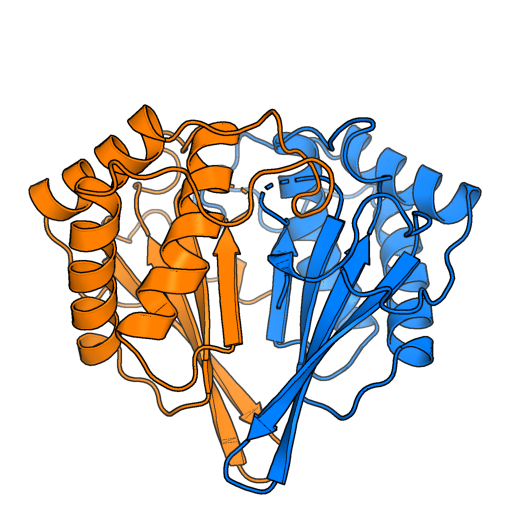 ALA B 1 64 ? 33.440 -9.400 46.082 1.00 12.53 64 ALA B CA 1
ATOM 1600 C C . ALA B 1 64 ? 34.744 -8.885 46.691 1.00 13.37 64 ALA B C 1
ATOM 1601 O O . ALA B 1 64 ? 35.724 -9.605 46.895 1.00 12.94 64 ALA B O 1
ATOM 1603 N N . GLY B 1 65 ? 34.813 -7.563 46.878 1.00 13.37 65 GLY B N 1
ATOM 1604 C CA . GLY B 1 65 ? 35.983 -6.928 47.438 1.00 12.30 65 GLY B CA 1
ATOM 1605 C C . GLY B 1 65 ? 36.077 -7.004 48.943 1.00 12.23 65 GLY B C 1
ATOM 1606 O O . GLY B 1 65 ? 37.116 -7.393 49.477 1.00 13.33 65 GLY B O 1
ATOM 1607 N N . TYR B 1 66 ? 34.969 -6.805 49.671 1.00 11.23 66 TYR B N 1
ATOM 1608 C CA . TYR B 1 66 ? 35.068 -6.805 51.133 1.00 9.47 66 TYR B CA 1
ATOM 1609 C C . TYR B 1 66 ? 35.304 -8.176 51.740 1.00 10.60 66 TYR B C 1
ATOM 1610 O O . TYR B 1 66 ? 35.999 -8.295 52.771 1.00 11.34 66 TYR B O 1
ATOM 1619 N N . MET B 1 67 ? 34.784 -9.245 51.101 1.00 10.13 67 MET B N 1
ATOM 1620 C CA . MET B 1 67 ? 35.072 -10.585 51.610 1.00 11.44 67 MET B CA 1
ATOM 1621 C C . MET B 1 67 ? 36.578 -10.869 51.420 1.00 12.83 67 MET B C 1
ATOM 1622 O O . MET B 1 67 ? 37.191 -11.436 52.329 1.00 12.24 67 MET B O 1
ATOM 1627 N N . ARG B 1 68 ? 37.090 -10.473 50.266 1.00 12.14 68 ARG B N 1
ATOM 1628 C CA . ARG B 1 68 ? 38.531 -10.667 49.989 1.00 12.85 68 ARG B CA 1
ATOM 1629 C C . ARG B 1 68 ? 39.394 -9.883 50.956 1.00 15.38 68 ARG B C 1
ATOM 1630 O O . ARG B 1 68 ? 40.467 -10.328 51.412 1.00 15.88 68 ARG B O 1
ATOM 1638 N N . ASP B 1 69 ? 38.906 -8.727 51.436 1.00 15.12 69 ASP B N 1
ATOM 1639 C CA . ASP B 1 69 ? 39.638 -7.934 52.396 1.00 16.00 69 ASP B CA 1
ATOM 1640 C C . ASP B 1 69 ? 39.703 -8.586 53.766 1.00 16.01 69 ASP B C 1
ATOM 1641 O O . ASP B 1 69 ? 40.696 -8.375 54.501 1.00 18.51 69 ASP B O 1
ATOM 1646 N N . HIS B 1 70 ? 38.739 -9.430 54.146 1.00 14.05 70 HIS B N 1
ATOM 1647 C CA . HIS B 1 70 ? 38.688 -10.003 55.463 1.00 12.58 70 HIS B CA 1
ATOM 1648 C C . HIS B 1 70 ? 38.936 -11.499 55.551 1.00 12.46 70 HIS B C 1
ATOM 1649 O O . HIS B 1 70 ? 38.937 -12.033 56.655 1.00 14.58 70 HIS B O 1
ATOM 1656 N N . LEU B 1 71 ? 39.180 -12.091 54.377 1.00 11.99 71 LEU B N 1
ATOM 1657 C CA . LEU B 1 71 ? 39.370 -13.565 54.398 1.00 13.48 71 LEU B CA 1
ATOM 1658 C C . LEU B 1 71 ? 40.330 -13.961 53.299 1.00 13.31 71 LEU B C 1
ATOM 1659 O O . LEU B 1 71 ? 40.190 -13.524 52.159 1.00 13.77 71 LEU B O 1
ATOM 1664 N N . GLU B 1 72 ? 41.316 -14.822 53.613 1.00 16.00 72 GLU B N 1
ATOM 1665 C CA . GLU B 1 72 ? 42.209 -15.250 52.552 1.00 16.95 72 GLU B CA 1
ATOM 1666 C C . GLU B 1 72 ? 41.624 -16.411 51.743 1.00 16.04 72 GLU B C 1
ATOM 1667 O O . GLU B 1 72 ? 40.709 -17.078 52.228 1.00 17.80 72 GLU B O 1
ATOM 1673 N N . GLY B 1 73 ? 42.102 -16.551 50.506 1.00 15.65 73 GLY B N 1
ATOM 1674 C CA . GLY B 1 73 ? 41.726 -17.632 49.646 1.00 14.73 73 GLY B CA 1
ATOM 1675 C C . GLY B 1 73 ? 40.370 -17.587 48.986 1.00 13.37 73 GLY B C 1
ATOM 1676 O O . GLY B 1 73 ? 39.849 -18.591 48.525 1.00 12.86 73 GLY B O 1
ATOM 1677 N N . VAL B 1 74 ? 39.770 -16.396 49.015 1.00 12.50 74 VAL B N 1
ATOM 1678 C CA . VAL B 1 74 ? 38.436 -16.303 48.348 1.00 12.85 74 VAL B CA 1
ATOM 1679 C C . VAL B 1 74 ? 38.566 -16.516 46.859 1.00 13.20 74 VAL B C 1
ATOM 1680 O O . VAL B 1 74 ? 39.347 -15.794 46.217 1.00 17.63 74 VAL B O 1
ATOM 1684 N N . VAL B 1 75 ? 37.719 -17.362 46.276 1.00 13.92 75 VAL B N 1
ATOM 1685 C CA . VAL B 1 75 ? 37.781 -17.625 44.835 1.00 14.76 75 VAL B CA 1
ATOM 1686 C C . VAL B 1 75 ? 36.697 -16.808 44.138 1.00 13.26 75 VAL B C 1
ATOM 1687 O O . VAL B 1 75 ? 36.919 -16.354 43.031 1.00 15.42 75 VAL B O 1
ATOM 1691 N N . ASP B 1 76 ? 35.543 -16.716 44.812 1.00 10.69 76 ASP B N 1
ATOM 1692 C CA . ASP B 1 76 ? 34.415 -16.028 44.194 1.00 11.00 76 ASP B CA 1
ATOM 1693 C C . ASP B 1 76 ? 33.316 -15.689 45.181 1.00 11.91 76 ASP B C 1
ATOM 1694 O O . ASP B 1 76 ? 33.162 -16.405 46.185 1.00 10.86 76 ASP B O 1
ATOM 1699 N N . VAL B 1 77 ? 32.577 -14.629 44.908 1.00 10.96 77 VAL B N 1
ATOM 1700 C CA . VAL B 1 77 ? 31.383 -14.263 45.687 1.00 9.99 77 VAL B CA 1
ATOM 1701 C C . VAL B 1 77 ? 30.275 -14.012 44.637 1.00 9.99 77 VAL B C 1
ATOM 1702 O O . VAL B 1 77 ? 30.406 -13.109 43.786 1.00 8.95 77 VAL B O 1
ATOM 1706 N N . SER B 1 78 ? 29.262 -14.872 44.587 1.00 8.64 78 SER B N 1
ATOM 1707 C CA . SER B 1 78 ? 28.206 -14.713 43.578 1.00 9.40 78 SER B CA 1
ATOM 1708 C C . SER B 1 78 ? 26.822 -14.627 44.209 1.00 8.71 78 SER B C 1
ATOM 1709 O O . SER B 1 78 ? 26.561 -15.189 45.270 1.00 9.59 78 SER B O 1
ATOM 1712 N N . PRO B 1 79 ? 25.920 -13.903 43.569 1.00 8.91 79 PRO B N 1
ATOM 1713 C CA . PRO B 1 79 ? 24.554 -13.858 44.076 1.00 8.09 79 PRO B CA 1
ATOM 1714 C C . PRO B 1 79 ? 23.860 -15.178 43.790 1.00 6.87 79 PRO B C 1
ATOM 1715 O O . PRO B 1 79 ? 24.153 -15.852 42.764 1.00 10.26 79 PRO B O 1
ATOM 1719 N N . MET B 1 80 ? 22.920 -15.592 44.623 1.00 8.05 80 MET B N 1
ATOM 1720 C CA . MET B 1 80 ? 22.134 -16.803 44.328 1.00 7.29 80 MET B CA 1
ATOM 1721 C C . MET B 1 80 ? 20.976 -16.423 43.401 1.00 8.04 80 MET B C 1
ATOM 1722 O O . MET B 1 80 ? 20.394 -15.348 43.528 1.00 7.21 80 MET B O 1
ATOM 1727 N N . GLY B 1 81 ? 20.546 -17.349 42.535 1.00 8.80 81 GLY B N 1
ATOM 1728 C CA . GLY B 1 81 ? 19.386 -17.105 41.666 1.00 7.52 81 GLY B CA 1
ATOM 1729 C C . GLY B 1 81 ? 18.130 -16.790 42.471 1.00 9.17 81 GLY B C 1
ATOM 1730 O O . GLY B 1 81 ? 17.233 -16.055 42.042 1.00 10.03 81 GLY B O 1
ATOM 1739 N N . ARG B 1 83 ? 17.944 -15.079 45.079 1.00 8.63 83 ARG B N 1
ATOM 1740 C CA . ARG B 1 83 ? 18.092 -13.733 45.573 1.00 9.88 83 ARG B CA 1
ATOM 1741 C C . ARG B 1 83 ? 17.849 -13.558 47.062 1.00 8.41 83 ARG B C 1
ATOM 1742 O O . ARG B 1 83 ? 17.435 -12.463 47.476 1.00 9.56 83 ARG B O 1
ATOM 1750 N N . THR B 1 84 ? 18.163 -14.572 47.852 1.00 8.94 84 THR B N 1
ATOM 1751 C CA . THR B 1 84 ? 18.033 -14.436 49.299 1.00 7.82 84 THR B CA 1
ATOM 1752 C C . THR B 1 84 ? 19.421 -14.517 49.955 1.00 8.93 84 THR B C 1
ATOM 1753 O O . THR B 1 84 ? 19.571 -14.274 51.142 1.00 8.95 84 THR B O 1
ATOM 1757 N N . GLY B 1 85 ? 20.420 -14.769 49.123 1.00 8.33 85 GLY B N 1
ATOM 1758 C CA . GLY B 1 85 ? 21.784 -14.888 49.676 1.00 9.82 85 GLY B CA 1
ATOM 1759 C C . GLY B 1 85 ? 22.830 -14.967 48.590 1.00 9.94 85 GLY B C 1
ATOM 1760 O O . GLY B 1 85 ? 22.515 -14.777 47.415 1.00 9.00 85 GLY B O 1
ATOM 1761 N N . MET B 1 86 ? 24.066 -15.154 49.007 1.00 8.35 86 MET B N 1
ATOM 1762 C CA . MET B 1 86 ? 25.195 -15.223 48.111 1.00 8.95 86 MET B CA 1
ATOM 1763 C C . MET B 1 86 ? 25.965 -16.526 48.402 1.00 8.70 86 MET B C 1
ATOM 1764 O O . MET B 1 86 ? 25.915 -17.019 49.532 1.00 7.65 86 MET B O 1
ATOM 1769 N N . TYR B 1 87 ? 26.632 -17.042 47.374 1.00 8.84 87 TYR B N 1
ATOM 1770 C CA . TYR B 1 87 ? 27.527 -18.169 47.570 1.00 8.95 87 TYR B CA 1
ATOM 1771 C C . TYR B 1 87 ? 28.977 -17.655 47.520 1.00 9.75 87 TYR B C 1
ATOM 1772 O O . TYR B 1 87 ? 29.346 -16.747 46.760 1.00 10.44 87 TYR B O 1
ATOM 1781 N N . MET B 1 88 ? 29.820 -18.214 48.391 1.00 8.89 88 MET B N 1
ATOM 1782 C CA . MET B 1 88 ? 31.237 -17.832 48.362 1.00 11.48 88 MET B CA 1
ATOM 1783 C C . MET B 1 88 ? 32.100 -19.095 48.411 1.00 11.35 88 MET B C 1
ATOM 1784 O O . MET B 1 88 ? 31.944 -19.918 49.291 1.00 10.16 88 MET B O 1
ATOM 1789 N N . ALA B 1 89 ? 33.030 -19.179 47.454 1.00 12.48 89 ALA B N 1
ATOM 1790 C CA . ALA B 1 89 ? 33.933 -20.340 47.403 1.00 12.66 89 ALA B CA 1
ATOM 1791 C C . ALA B 1 89 ? 35.298 -19.908 47.935 1.00 12.75 89 ALA B C 1
ATOM 1792 O O . ALA B 1 89 ? 35.753 -18.811 47.623 1.00 12.38 89 ALA B O 1
ATOM 1794 N N . VAL B 1 90 ? 35.915 -20.725 48.789 1.00 10.29 90 VAL B N 1
ATOM 1795 C CA . VAL B 1 90 ? 37.193 -20.383 49.392 1.00 10.84 90 VAL B CA 1
ATOM 1796 C C . VAL B 1 90 ? 38.171 -21.564 49.321 1.00 12.23 90 VAL B C 1
ATOM 1797 O O . VAL B 1 90 ? 37.777 -22.683 49.582 1.00 13.26 90 VAL B O 1
ATOM 1801 N N . ILE B 1 91 ? 39.419 -21.240 48.926 1.00 12.98 91 ILE B N 1
ATOM 1802 C CA . ILE B 1 91 ? 40.411 -22.334 48.951 1.00 13.43 91 ILE B CA 1
ATOM 1803 C C . ILE B 1 91 ? 40.853 -22.415 50.418 1.00 15.10 91 ILE B C 1
ATOM 1804 O O . ILE B 1 91 ? 41.503 -21.487 50.955 1.00 16.80 91 ILE B O 1
ATOM 1809 N N . GLY B 1 92 ? 40.471 -23.474 51.083 1.00 15.39 92 GLY B N 1
ATOM 1810 C CA . GLY B 1 92 ? 40.814 -23.684 52.474 1.00 16.24 92 GLY B CA 1
ATOM 1811 C C . GLY B 1 92 ? 39.887 -24.642 53.173 1.00 16.26 92 GLY B C 1
ATOM 1812 O O . GLY B 1 92 ? 38.792 -24.925 52.689 1.00 16.14 92 GLY B O 1
ATOM 1813 N N . GLU B 1 93 ? 40.315 -25.143 54.332 1.00 15.82 93 GLU B N 1
ATOM 1814 C CA . GLU B 1 93 ? 39.499 -26.069 55.096 1.00 15.65 93 GLU B CA 1
ATOM 1815 C C . GLU B 1 93 ? 38.250 -25.349 55.645 1.00 15.17 93 GLU B C 1
ATOM 1816 O O . GLU B 1 93 ? 38.314 -24.137 55.841 1.00 15.24 93 GLU B O 1
ATOM 1822 N N . PRO B 1 94 ? 37.175 -26.075 55.839 1.00 13.92 94 PRO B N 1
ATOM 1823 C CA . PRO B 1 94 ? 35.967 -25.486 56.381 1.00 14.43 94 PRO B CA 1
ATOM 1824 C C . PRO B 1 94 ? 36.263 -24.699 57.658 1.00 15.83 94 PRO B C 1
ATOM 1825 O O . PRO B 1 94 ? 37.048 -25.137 58.520 1.00 14.79 94 PRO B O 1
ATOM 1829 N N . ASP B 1 95 ? 35.700 -23.490 57.747 1.00 14.44 95 ASP B N 1
ATOM 1830 C CA . ASP B 1 95 ? 35.866 -22.621 58.917 1.00 13.81 95 ASP B CA 1
ATOM 1831 C C . ASP B 1 95 ? 34.643 -21.683 58.997 1.00 12.23 95 ASP B C 1
ATOM 1832 O O . ASP B 1 95 ? 34.759 -20.503 58.727 1.00 13.83 95 ASP B O 1
ATOM 1837 N N . GLU B 1 96 ? 33.533 -22.286 59.377 1.00 12.14 96 GLU B N 1
ATOM 1838 C CA . GLU B 1 96 ? 32.284 -21.510 59.471 1.00 12.76 96 GLU B CA 1
ATOM 1839 C C . GLU B 1 96 ? 32.407 -20.347 60.431 1.00 12.27 96 GLU B C 1
ATOM 1840 O O . GLU B 1 96 ? 31.914 -19.273 60.100 1.00 12.91 96 GLU B O 1
ATOM 1846 N N . GLN B 1 97 ? 33.038 -20.545 61.594 1.00 13.21 97 GLN B N 1
ATOM 1847 C CA . GLN B 1 97 ? 33.178 -19.399 62.498 1.00 14.00 97 GLN B CA 1
ATOM 1848 C C . GLN B 1 97 ? 34.008 -18.288 61.902 1.00 13.86 97 GLN B C 1
ATOM 1849 O O . GLN B 1 97 ? 33.648 -17.083 62.007 1.00 13.16 97 GLN B O 1
ATOM 1855 N N . GLY B 1 98 ? 35.132 -18.609 61.254 1.00 12.72 98 GLY B N 1
ATOM 1856 C CA . GLY B 1 98 ? 35.969 -17.588 60.640 1.00 13.12 98 GLY B CA 1
ATOM 1857 C C . GLY B 1 98 ? 35.251 -16.859 59.519 1.00 12.87 98 GLY B C 1
ATOM 1858 O O . GLY B 1 98 ? 35.394 -15.656 59.333 1.00 12.89 98 GLY B O 1
ATOM 1859 N N . VAL B 1 99 ? 34.477 -17.633 58.745 1.00 11.55 99 VAL B N 1
ATOM 1860 C CA . VAL B 1 99 ? 33.707 -17.010 57.663 1.00 13.17 99 VAL B CA 1
ATOM 1861 C C . VAL B 1 99 ? 32.615 -16.115 58.221 1.00 11.25 99 VAL B C 1
ATOM 1862 O O . VAL B 1 99 ? 32.374 -15.029 57.635 1.00 11.88 99 VAL B O 1
ATOM 1866 N N . MET B 1 100 ? 32.032 -16.496 59.349 1.00 12.69 100 MET B N 1
ATOM 1867 C CA . MET B 1 100 ? 30.976 -15.674 59.938 1.00 11.59 100 MET B CA 1
ATOM 1868 C C . MET B 1 100 ? 31.584 -14.327 60.360 1.00 12.05 100 MET B C 1
ATOM 1869 O O . MET B 1 100 ? 30.995 -13.284 60.127 1.00 12.02 100 MET B O 1
ATOM 1874 N N . LYS B 1 101 ? 32.764 -14.410 60.995 1.00 11.49 101 LYS B N 1
ATOM 1875 C CA . LYS B 1 101 ? 33.425 -13.145 61.406 1.00 13.97 101 LYS B CA 1
ATOM 1876 C C . LYS B 1 101 ? 33.798 -12.269 60.233 1.00 13.08 101 LYS B C 1
ATOM 1877 O O . LYS B 1 101 ? 33.643 -11.024 60.283 1.00 13.89 101 LYS B O 1
ATOM 1883 N N . ALA B 1 102 ? 34.285 -12.861 59.152 1.00 12.31 102 ALA B N 1
ATOM 1884 C CA . ALA B 1 102 ? 34.643 -12.132 57.934 1.00 12.34 102 ALA B CA 1
ATOM 1885 C C . ALA B 1 102 ? 33.398 -11.483 57.305 1.00 11.39 102 ALA B C 1
ATOM 1886 O O . ALA B 1 102 ? 33.480 -10.359 56.818 1.00 12.74 102 ALA B O 1
ATOM 1888 N N . PHE B 1 103 ? 32.322 -12.250 57.233 1.00 11.58 103 PHE B N 1
ATOM 1889 C CA . PHE B 1 103 ? 31.068 -11.768 56.655 1.00 10.97 103 PHE B CA 1
ATOM 1890 C C . PHE B 1 103 ? 30.557 -10.592 57.467 1.00 11.81 103 PHE B C 1
ATOM 1891 O O . PHE B 1 103 ? 30.094 -9.582 56.947 1.00 10.05 103 PHE B O 1
ATOM 1899 N N . GLU B 1 104 ? 30.625 -10.715 58.796 1.00 10.78 104 GLU B N 1
ATOM 1900 C CA . GLU B 1 104 ? 30.191 -9.594 59.654 1.00 11.52 104 GLU B CA 1
ATOM 1901 C C . GLU B 1 104 ? 31.021 -8.366 59.384 1.00 11.53 104 GLU B C 1
ATOM 1902 O O . GLU B 1 104 ? 30.483 -7.252 59.228 1.00 12.01 104 GLU B O 1
ATOM 1908 N N . ALA B 1 105 ? 32.356 -8.540 59.327 1.00 10.71 105 ALA B N 1
ATOM 1909 C CA . ALA B 1 105 ? 33.206 -7.377 59.044 1.00 12.27 105 ALA B CA 1
ATOM 1910 C C . ALA B 1 105 ? 32.871 -6.784 57.681 1.00 11.72 105 ALA B C 1
ATOM 1911 O O . ALA B 1 105 ? 32.853 -5.555 57.493 1.00 12.84 105 ALA B O 1
ATOM 1913 N N . ALA B 1 106 ? 32.723 -7.644 56.668 1.00 9.49 106 ALA B N 1
ATOM 1914 C CA . ALA B 1 106 ? 32.383 -7.183 55.331 1.00 8.50 106 ALA B CA 1
ATOM 1915 C C . ALA B 1 106 ? 31.010 -6.547 55.261 1.00 8.75 106 ALA B C 1
ATOM 1916 O O . ALA B 1 106 ? 30.838 -5.593 54.476 1.00 8.96 106 ALA B O 1
ATOM 1918 N N . LEU B 1 107 ? 30.069 -6.982 56.103 1.00 10.19 107 LEU B N 1
ATOM 1919 C CA . LEU B 1 107 ? 28.744 -6.343 56.118 1.00 10.05 107 LEU B CA 1
ATOM 1920 C C . LEU B 1 107 ? 28.839 -4.952 56.742 1.00 9.43 107 LEU B C 1
ATOM 1921 O O . LEU B 1 107 ? 28.100 -4.087 56.301 1.00 9.87 107 LEU B O 1
ATOM 1926 N N . LYS B 1 108 ? 29.726 -4.788 57.726 1.00 10.90 108 LYS B N 1
ATOM 1927 C CA . LYS B 1 108 ? 29.891 -3.416 58.262 1.00 10.03 108 LYS B CA 1
ATOM 1928 C C . LYS B 1 108 ? 30.463 -2.536 57.190 1.00 12.22 108 LYS B C 1
ATOM 1929 O O . LYS B 1 108 ? 30.054 -1.381 57.050 1.00 12.52 108 LYS B O 1
ATOM 1935 N N . ASP B 1 109 ? 31.433 -3.055 56.412 1.00 9.39 109 ASP B N 1
ATOM 1936 C CA . ASP B 1 109 ? 32.006 -2.243 55.340 1.00 11.12 109 ASP B CA 1
ATOM 1937 C C . ASP B 1 109 ? 30.922 -1.880 54.327 1.00 11.26 109 ASP B C 1
ATOM 1938 O O . ASP B 1 109 ? 30.882 -0.765 53.812 1.00 12.15 109 ASP B O 1
ATOM 1943 N N . THR B 1 110 ? 30.075 -2.863 54.030 1.00 11.46 110 THR B N 1
ATOM 1944 C CA . THR B 1 110 ? 29.015 -2.682 53.054 1.00 10.62 110 THR B CA 1
ATOM 1945 C C . THR B 1 110 ? 27.988 -1.678 53.559 1.00 9.37 110 THR B C 1
ATOM 1946 O O . THR B 1 110 ? 27.676 -0.724 52.828 1.00 10.84 110 THR B O 1
ATOM 1950 N N . ALA B 1 111 ? 27.534 -1.816 54.797 1.00 10.18 111 ALA B N 1
ATOM 1951 C CA . ALA B 1 111 ? 26.533 -0.882 55.317 1.00 11.08 111 ALA B CA 1
ATOM 1952 C C . ALA B 1 111 ? 27.055 0.543 55.337 1.00 12.69 111 ALA B C 1
ATOM 1953 O O . ALA B 1 111 ? 26.266 1.497 55.121 1.00 14.30 111 ALA B O 1
ATOM 1955 N N . GLY B 1 112 ? 28.342 0.734 55.576 1.00 13.75 112 GLY B N 1
ATOM 1956 C CA . GLY B 1 112 ? 28.868 2.103 55.615 1.00 14.91 112 GLY B CA 1
ATOM 1957 C C . GLY B 1 112 ? 29.471 2.571 54.314 1.00 14.32 112 GLY B C 1
ATOM 1958 O O . GLY B 1 112 ? 30.122 3.622 54.301 1.00 14.17 112 GLY B O 1
ATOM 1959 N N . HIS B 1 113 ? 29.281 1.828 53.210 1.00 12.45 113 HIS B N 1
ATOM 1960 C CA . HIS B 1 113 ? 29.885 2.216 51.945 1.00 11.69 113 HIS B CA 1
ATOM 1961 C C . HIS B 1 113 ? 29.178 3.419 51.313 1.00 11.84 113 HIS B C 1
ATOM 1962 O O . HIS B 1 113 ? 28.135 3.316 50.664 1.00 12.32 113 HIS B O 1
ATOM 1969 N N . ASP B 1 114 ? 29.865 4.560 51.432 1.00 13.59 114 ASP B N 1
ATOM 1970 C CA . ASP B 1 114 ? 29.314 5.813 50.889 1.00 14.02 114 ASP B CA 1
ATOM 1971 C C . ASP B 1 114 ? 30.113 6.314 49.700 1.00 14.11 114 ASP B C 1
ATOM 1972 O O . ASP B 1 114 ? 29.889 7.422 49.187 1.00 14.53 114 ASP B O 1
ATOM 1977 N N . GLN B 1 115 ? 31.087 5.536 49.255 1.00 14.45 115 GLN B N 1
ATOM 1978 C CA . GLN B 1 115 ? 31.904 5.865 48.100 1.00 14.99 115 GLN B CA 1
ATOM 1979 C C . GLN B 1 115 ? 31.256 5.264 46.866 1.00 15.40 115 GLN B C 1
ATOM 1980 O O . GLN B 1 115 ? 30.282 4.489 46.987 1.00 14.59 115 GLN B O 1
ATOM 1986 N N . PRO B 1 116 ? 31.687 5.600 45.666 1.00 16.04 116 PRO B N 1
ATOM 1987 C CA . PRO B 1 116 ? 31.073 5.008 44.487 1.00 15.23 116 PRO B CA 1
ATOM 1988 C C . PRO B 1 116 ? 31.204 3.477 44.561 1.00 14.32 116 PRO B C 1
ATOM 1989 O O . PRO B 1 116 ? 32.107 2.949 45.231 1.00 13.32 116 PRO B O 1
ATOM 1993 N N . ILE B 1 117 ? 30.255 2.813 43.921 1.00 14.94 117 ILE B N 1
ATOM 1994 C CA . ILE B 1 117 ? 30.324 1.347 43.883 1.00 14.91 117 ILE B CA 1
ATOM 1995 C C . ILE B 1 117 ? 31.506 0.927 43.007 1.00 15.94 117 ILE B C 1
ATOM 1996 O O . ILE B 1 117 ? 31.603 1.392 41.866 1.00 17.14 117 ILE B O 1
ATOM 2001 N N . PRO B 1 118 ? 32.417 0.113 43.510 1.00 15.31 118 PRO B N 1
ATOM 2002 C CA . PRO B 1 118 ? 33.559 -0.324 42.708 1.00 16.34 118 PRO B CA 1
ATOM 2003 C C . PRO B 1 118 ? 33.089 -1.078 41.469 1.00 16.81 118 PRO B C 1
ATOM 2004 O O . PRO B 1 118 ? 32.097 -1.828 41.508 1.00 14.61 118 PRO B O 1
ATOM 2008 N N . GLY B 1 119 ? 33.750 -0.825 40.342 1.00 17.53 119 GLY B N 1
ATOM 2009 C CA . GLY B 1 119 ? 33.488 -1.491 39.091 1.00 18.83 119 GLY B CA 1
ATOM 2010 C C . GLY B 1 119 ? 32.250 -1.206 38.334 1.00 19.49 119 GLY B C 1
ATOM 2011 O O . GLY B 1 119 ? 31.777 -2.040 37.547 1.00 21.11 119 GLY B O 1
ATOM 2012 N N . VAL B 1 120 ? 31.619 -0.040 38.552 1.00 20.44 120 VAL B N 1
ATOM 2013 C CA . VAL B 1 120 ? 30.382 0.277 37.854 1.00 20.59 120 VAL B CA 1
ATOM 2014 C C . VAL B 1 120 ? 30.662 1.294 36.748 1.00 21.13 120 VAL B C 1
ATOM 2015 O O . VAL B 1 120 ? 30.926 2.463 37.015 1.00 22.64 120 VAL B O 1
ATOM 2019 N N . SER B 1 121 ? 30.649 0.782 35.535 1.00 20.57 121 SER B N 1
ATOM 2020 C CA . SER B 1 121 ? 30.854 1.578 34.333 1.00 20.30 121 SER B CA 1
ATOM 2021 C C . SER B 1 121 ? 30.539 0.651 33.163 1.00 20.19 121 SER B C 1
ATOM 2022 O O . SER B 1 121 ? 30.532 -0.576 33.362 1.00 19.58 121 SER B O 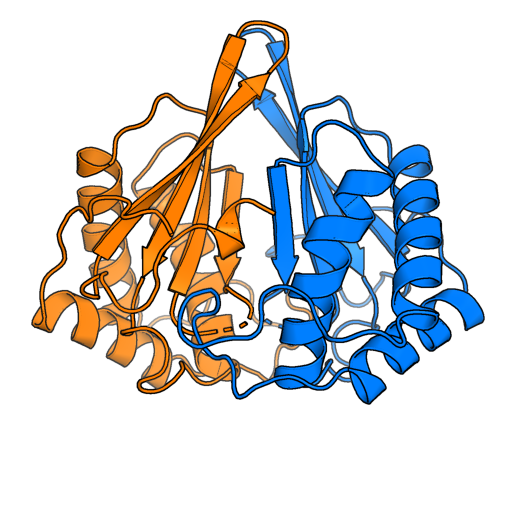1
ATOM 2025 N N . GLU B 1 122 ? 30.305 1.200 31.981 1.00 19.75 122 GLU B N 1
ATOM 2026 C CA . GLU B 1 122 ? 29.990 0.322 30.827 1.00 21.58 122 GLU B CA 1
ATOM 2027 C C . GLU B 1 122 ? 31.198 -0.535 30.502 1.00 20.11 122 GLU B C 1
ATOM 2028 O O . GLU B 1 122 ? 31.115 -1.655 29.984 1.00 19.69 122 GLU B O 1
ATOM 2034 N N . LEU B 1 123 ? 32.393 -0.036 30.822 1.00 19.95 123 LEU B N 1
ATOM 2035 C CA . LEU B 1 123 ? 33.607 -0.767 30.583 1.00 19.48 123 LEU B CA 1
ATOM 2036 C C . LEU B 1 123 ? 33.809 -1.946 31.529 1.00 18.99 123 LEU B C 1
ATOM 2037 O O . LEU B 1 123 ? 34.285 -2.994 31.121 1.00 19.50 123 LEU B O 1
ATOM 2042 N N . GLU B 1 124 ? 33.440 -1.768 32.799 1.00 18.39 124 GLU B N 1
ATOM 2043 C CA . GLU B 1 124 ? 33.697 -2.724 33.829 1.00 16.82 124 GLU B CA 1
ATOM 2044 C C . GLU B 1 124 ? 32.577 -3.630 34.304 1.00 16.27 124 GLU B C 1
ATOM 2045 O O . GLU B 1 124 ? 32.897 -4.582 35.023 1.00 14.04 124 GLU B O 1
ATOM 2051 N N . CYS B 1 125 ? 31.358 -3.360 33.915 1.00 16.17 125 CYS B N 1
ATOM 2052 C CA . CYS B 1 125 ? 30.192 -4.126 34.416 1.00 17.35 125 CYS B CA 1
ATOM 2053 C C . CYS B 1 125 ? 29.252 -4.447 33.285 1.00 16.63 125 CYS B C 1
ATOM 2054 O O . CYS B 1 125 ? 29.088 -3.603 32.366 1.00 16.25 125 CYS B O 1
ATOM 2057 N N . GLY B 1 126 ? 28.609 -5.625 33.261 1.00 15.13 126 GLY B N 1
ATOM 2058 C CA . GLY B 1 126 ? 27.728 -5.982 32.170 1.00 14.62 126 GLY B CA 1
ATOM 2059 C C . GLY B 1 126 ? 26.318 -5.451 32.198 1.00 14.14 126 GLY B C 1
ATOM 2060 O O . GLY B 1 126 ? 25.505 -5.708 31.296 1.00 15.79 126 GLY B O 1
ATOM 2061 N N . ASN B 1 127 ? 25.916 -4.751 33.252 1.00 14.67 127 ASN B N 1
ATOM 2062 C CA . ASN B 1 127 ? 24.582 -4.151 33.384 1.00 15.36 127 ASN B CA 1
ATOM 2063 C C . ASN B 1 127 ? 24.798 -2.974 34.343 1.00 16.65 127 ASN B C 1
ATOM 2064 O O . ASN B 1 127 ? 24.255 -2.922 35.432 1.00 16.12 127 ASN B O 1
ATOM 2069 N N . TYR B 1 128 ? 25.602 -2.010 33.863 1.00 17.34 128 TYR B N 1
ATOM 2070 C CA . TYR B 1 128 ? 26.000 -0.909 34.712 1.00 17.67 128 TYR B CA 1
ATOM 2071 C C . TYR B 1 128 ? 24.896 -0.026 35.235 1.00 17.27 128 TYR B C 1
ATOM 2072 O O . TYR B 1 128 ? 25.104 0.563 36.322 1.00 16.64 128 TYR B O 1
ATOM 2081 N N . ARG B 1 129 ? 23.751 0.033 34.588 1.00 18.46 129 ARG B N 1
ATOM 2082 C CA . ARG B 1 129 ? 22.645 0.866 35.072 1.00 20.64 129 ARG B CA 1
ATOM 2083 C C . ARG B 1 129 ? 21.901 0.193 36.212 1.00 19.42 129 ARG B C 1
ATOM 2084 O O . ARG B 1 129 ? 21.307 0.840 37.090 1.00 20.77 129 ARG B O 1
ATOM 2092 N N . ASP B 1 130 ? 21.984 -1.131 36.331 1.00 17.83 130 ASP B N 1
ATOM 2093 C CA . ASP B 1 130 ? 21.264 -1.898 37.323 1.00 15.33 130 ASP B CA 1
ATOM 2094 C C . ASP B 1 130 ? 21.862 -2.053 38.696 1.00 13.22 130 ASP B C 1
ATOM 2095 O O . ASP B 1 130 ? 22.219 -3.175 39.100 1.00 12.94 130 ASP B O 1
ATOM 2100 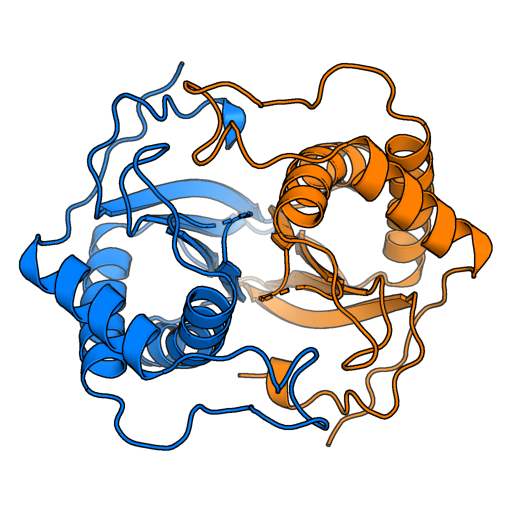N N . HIS B 1 131 ? 21.987 -0.955 39.418 1.00 11.27 131 HIS B N 1
ATOM 2101 C CA . HIS B 1 131 ? 22.552 -0.925 40.767 1.00 10.84 131 HIS B CA 1
ATOM 2102 C C . HIS B 1 131 ? 21.635 -0.195 41.744 1.00 11.10 131 HIS B C 1
ATOM 2103 O O . HIS B 1 131 ? 20.783 0.627 41.386 1.00 13.38 131 HIS B O 1
ATOM 2110 N N . ASP B 1 132 ? 21.828 -0.507 43.029 1.00 10.90 132 ASP B N 1
ATOM 2111 C CA . ASP B 1 132 ? 21.049 0.159 44.079 1.00 9.84 132 ASP B CA 1
ATOM 2112 C C . ASP B 1 132 ? 21.818 0.077 45.377 1.00 10.73 132 ASP B C 1
ATOM 2113 O O . ASP B 1 132 ? 21.677 -0.824 46.214 1.00 10.39 132 ASP B O 1
ATOM 2118 N N . LEU B 1 133 ? 22.748 1.036 45.540 1.00 11.80 133 LEU B N 1
ATOM 2119 C CA . LEU B 1 133 ? 23.573 1.094 46.719 1.00 9.99 133 LEU B CA 1
ATOM 2120 C C . LEU B 1 133 ? 22.784 1.367 47.985 1.00 9.17 133 LEU B C 1
ATOM 2121 O O . LEU B 1 133 ? 23.072 0.779 49.034 1.00 8.80 133 LEU B O 1
ATOM 2126 N N . ALA B 1 134 ? 21.748 2.230 47.904 1.00 10.40 134 ALA B N 1
ATOM 2127 C CA . ALA B 1 134 ? 20.977 2.472 49.138 1.00 11.01 134 ALA B CA 1
ATOM 2128 C C . ALA B 1 134 ? 20.348 1.198 49.667 1.00 11.41 134 ALA B C 1
ATOM 2129 O O . ALA B 1 134 ? 20.393 0.910 50.859 1.00 11.22 134 ALA B O 1
ATOM 2131 N N . ALA B 1 135 ? 19.810 0.388 48.738 1.00 11.36 135 ALA B N 1
ATOM 2132 C CA . ALA B 1 135 ? 19.167 -0.868 49.134 1.00 11.10 135 ALA B CA 1
ATOM 2133 C C . ALA B 1 135 ? 20.190 -1.883 49.621 1.00 10.38 135 ALA B C 1
ATOM 2134 O O . ALA B 1 135 ? 19.995 -2.534 50.670 1.00 10.47 135 ALA B O 1
ATOM 2136 N N . ALA B 1 136 ? 21.329 -1.964 48.955 1.00 10.93 136 ALA B N 1
ATOM 2137 C CA . ALA B 1 136 ? 22.367 -2.919 49.377 1.00 9.86 136 ALA B CA 1
ATOM 2138 C C . ALA B 1 136 ? 22.873 -2.583 50.766 1.00 9.43 136 ALA B C 1
ATOM 2139 O O . ALA B 1 136 ? 22.992 -3.443 51.620 1.00 10.08 136 ALA B O 1
ATOM 2141 N N . ARG B 1 137 ? 23.092 -1.303 51.057 1.00 9.04 137 ARG B N 1
ATOM 2142 C CA . ARG B 1 137 ? 23.575 -0.899 52.383 1.00 10.49 137 ARG B CA 1
ATOM 2143 C C . ARG B 1 137 ? 22.552 -1.267 53.444 1.00 10.04 137 ARG B C 1
ATOM 2144 O O . ARG B 1 137 ? 22.919 -1.745 54.521 1.00 11.14 137 ARG B O 1
ATOM 2152 N N . GLN B 1 138 ? 21.263 -1.024 53.156 1.00 10.80 138 GLN B N 1
ATOM 2153 C CA . GLN B 1 138 ? 20.214 -1.313 54.106 1.00 10.58 138 GLN B CA 1
ATOM 2154 C C . GLN B 1 138 ? 20.084 -2.819 54.341 1.00 10.69 138 GLN B C 1
ATOM 2155 O O . GLN B 1 138 ? 19.931 -3.284 55.495 1.00 10.38 138 GLN B O 1
ATOM 2161 N N . HIS B 1 139 ? 20.197 -3.605 53.275 1.00 10.40 139 HIS B N 1
ATOM 2162 C CA . HIS B 1 139 ? 20.174 -5.088 53.523 1.00 8.92 139 HIS B CA 1
ATOM 2163 C C . HIS B 1 139 ? 21.334 -5.511 54.413 1.00 10.21 139 HIS B C 1
ATOM 2164 O O . HIS B 1 139 ? 21.203 -6.444 55.227 1.00 10.85 139 HIS B O 1
ATOM 2171 N N . ALA B 1 140 ? 22.527 -4.932 54.255 1.00 9.83 140 ALA B N 1
ATOM 2172 C CA . ALA B 1 140 ? 23.665 -5.300 55.101 1.00 10.05 140 ALA B CA 1
ATOM 2173 C C . ALA B 1 140 ? 23.372 -4.883 56.538 1.00 10.43 140 ALA B C 1
ATOM 2174 O O . ALA B 1 140 ? 23.633 -5.633 57.507 1.00 9.76 140 ALA B O 1
ATOM 2176 N N . ARG B 1 141 ? 22.851 -3.656 56.711 1.00 11.12 141 ARG B N 1
ATOM 2177 C CA . ARG B 1 141 ? 22.507 -3.230 58.069 1.00 11.57 141 ARG B CA 1
ATOM 2178 C C . ARG B 1 141 ? 21.432 -4.129 58.672 1.00 12.48 141 ARG B C 1
ATOM 2179 O O . ARG B 1 141 ? 21.525 -4.424 59.878 1.00 10.68 141 ARG B O 1
ATOM 2187 N N . ASP B 1 142 ? 20.452 -4.569 57.878 1.00 12.52 142 ASP B N 1
ATOM 2188 C CA . ASP B 1 142 ? 19.405 -5.433 58.414 1.00 10.49 142 ASP B CA 1
ATOM 2189 C C . ASP B 1 142 ? 20.024 -6.729 58.946 1.00 10.59 142 ASP B C 1
ATOM 2190 O O . ASP B 1 142 ? 19.587 -7.226 59.994 1.00 11.34 142 ASP B O 1
ATOM 2195 N N . VAL B 1 143 ? 20.956 -7.301 58.164 1.00 10.49 143 VAL B N 1
ATOM 2196 C CA . VAL B 1 143 ? 21.585 -8.532 58.660 1.00 9.34 143 VAL B CA 1
ATOM 2197 C C . VAL B 1 143 ? 22.279 -8.308 59.992 1.00 11.52 143 VAL B C 1
ATOM 2198 O O . VAL B 1 143 ? 22.157 -9.125 60.925 1.00 11.35 143 VAL B O 1
ATOM 2202 N N . LEU B 1 144 ? 23.054 -7.242 60.090 1.00 10.92 144 LEU B N 1
ATOM 2203 C CA . LEU B 1 144 ? 23.763 -6.910 61.340 1.00 10.11 144 LEU B CA 1
ATOM 2204 C C . LEU B 1 144 ? 22.789 -6.662 62.466 1.00 12.65 144 LEU B C 1
ATOM 2205 O O . LEU B 1 144 ? 23.043 -7.065 63.599 1.00 12.53 144 LEU B O 1
ATOM 2210 N N . ASP B 1 145 ? 21.662 -5.996 62.165 1.00 11.45 145 ASP B N 1
ATOM 2211 C CA . ASP B 1 145 ? 20.647 -5.738 63.166 1.00 11.42 145 ASP B CA 1
ATOM 2212 C C . ASP B 1 145 ? 20.066 -7.043 63.707 1.00 11.79 145 ASP B C 1
ATOM 2213 O O . ASP B 1 145 ? 19.886 -7.178 64.916 1.00 12.54 145 ASP B O 1
ATOM 2218 N N . GLN B 1 146 ? 19.789 -8.005 62.836 1.00 11.81 146 GLN B N 1
ATOM 2219 C CA . GLN B 1 146 ? 19.217 -9.281 63.254 1.00 11.47 146 GLN B CA 1
ATOM 2220 C C . GLN B 1 146 ? 20.216 -10.161 63.971 1.00 14.84 146 GLN B C 1
ATOM 2221 O O . GLN B 1 146 ? 19.870 -10.852 64.985 1.00 13.40 146 GLN B O 1
ATOM 2227 N N . GLY B 1 147 ? 21.454 -10.181 63.471 1.00 11.55 147 GLY B N 1
ATOM 2228 C CA . GLY B 1 147 ? 22.537 -10.936 64.038 1.00 11.55 147 GLY B CA 1
ATOM 2229 C C . GLY B 1 147 ? 22.767 -12.246 63.264 1.00 12.58 147 GLY B C 1
ATOM 2230 O O . GLY B 1 147 ? 21.847 -12.995 62.969 1.00 14.02 147 GLY B O 1
ATOM 2231 N N . LEU B 1 148 ? 24.048 -12.480 62.975 1.00 12.93 148 LEU B N 1
ATOM 2232 C CA . LEU B 1 148 ? 24.369 -13.729 62.280 1.00 12.80 148 LEU B CA 1
ATOM 2233 C C . LEU B 1 148 ? 24.587 -14.878 63.240 1.00 13.16 148 LEU B C 1
ATOM 2234 O O . LEU B 1 148 ? 24.811 -14.691 64.447 1.00 15.42 148 LEU B O 1
ATOM 2239 N N . LYS B 1 149 ? 24.548 -16.092 62.689 1.00 11.27 149 LYS B N 1
ATOM 2240 C CA . LYS B 1 149 ? 24.861 -17.304 63.441 1.00 10.89 149 LYS B CA 1
ATOM 2241 C C . LYS B 1 149 ? 25.348 -18.349 62.437 1.00 12.20 149 LYS B C 1
ATOM 2242 O O . LYS B 1 149 ? 25.099 -18.177 61.217 1.00 10.73 149 LYS B O 1
ATOM 2248 N N . VAL B 1 150 ? 25.969 -19.394 62.952 1.00 9.97 150 VAL B N 1
ATOM 2249 C CA . VAL B 1 150 ? 26.418 -20.486 62.073 1.00 10.17 150 VAL B CA 1
ATOM 2250 C C . VAL B 1 150 ? 25.235 -21.445 62.003 1.00 12.58 150 VAL B C 1
ATOM 2251 O O . VAL B 1 150 ? 24.793 -21.988 63.034 1.00 12.90 150 VAL B O 1
ATOM 2255 N N . GLN B 1 151 ? 24.739 -21.659 60.809 1.00 10.08 151 GLN B N 1
ATOM 2256 C CA . GLN B 1 151 ? 23.564 -22.508 60.608 1.00 11.78 151 GLN B CA 1
ATOM 2257 C C . GLN B 1 151 ? 23.915 -23.953 60.279 1.00 12.51 151 GLN B C 1
ATOM 2258 O O . GLN B 1 151 ? 24.718 -24.202 59.383 1.00 12.76 151 GLN B O 1
ATOM 2264 N N . GLU B 1 152 ? 23.288 -24.864 61.017 1.00 13.11 152 GLU B N 1
ATOM 2265 C CA . GLU B 1 152 ? 23.505 -26.289 60.737 1.00 14.32 152 GLU B CA 1
ATOM 2266 C C . GLU B 1 152 ? 22.859 -26.646 59.414 1.00 15.15 152 GLU B C 1
ATOM 2267 O O . GLU B 1 152 ? 21.790 -26.108 59.061 1.00 16.17 152 GLU B O 1
ATOM 2273 N N . THR B 1 153 ? 23.462 -27.550 58.665 1.00 17.08 153 THR B N 1
ATOM 2274 C CA . THR B 1 153 ? 22.829 -28.013 57.441 1.00 16.97 153 THR B CA 1
ATOM 2275 C C . THR B 1 153 ? 21.820 -29.103 57.852 1.00 18.34 153 THR B C 1
ATOM 2276 O O . THR B 1 153 ? 22.182 -30.068 58.532 1.00 19.82 153 THR B O 1
ATOM 2280 N N . ILE B 1 154 ? 20.574 -28.832 57.561 1.00 18.02 154 ILE B N 1
ATOM 2281 C CA . ILE B 1 154 ? 19.463 -29.737 57.820 1.00 18.67 154 ILE B CA 1
ATOM 2282 C C . ILE B 1 154 ? 19.097 -30.302 56.441 1.00 19.26 154 ILE B C 1
ATOM 2283 O O . ILE B 1 154 ? 18.779 -29.505 55.573 1.00 17.81 154 ILE B 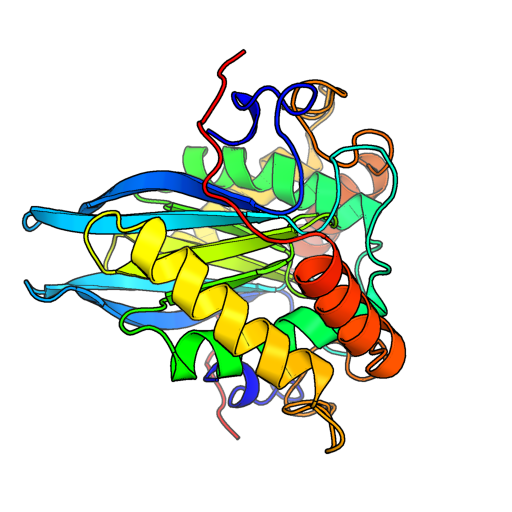O 1
ATOM 2288 N N . LEU B 1 155 ? 19.330 -31.579 56.217 1.00 20.53 155 LEU B N 1
ATOM 2289 C CA . LEU B 1 155 ? 19.057 -32.166 54.910 1.00 21.08 155 LEU B CA 1
ATOM 2290 C C . LEU B 1 155 ? 17.622 -32.638 54.778 1.00 22.00 155 LEU B C 1
ATOM 2291 O O . LEU B 1 155 ? 17.014 -32.989 55.779 1.00 23.28 155 LEU B O 1
ATOM 2296 N N . LEU B 1 156 ? 17.152 -32.747 53.528 1.00 21.95 156 LEU B N 1
ATOM 2297 C CA . LEU B 1 156 ? 15.811 -33.246 53.251 1.00 23.74 156 LEU B CA 1
ATOM 2298 C C . LEU B 1 156 ? 15.763 -34.783 53.346 1.00 25.80 156 LEU B C 1
ATOM 2299 O O . LEU B 1 156 ? 14.761 -35.279 53.914 1.00 27.91 156 LEU B O 1
#